Protein AF-A0A3D2Z4I8-F1 (afdb_monomer_lite)

Structure (mmCIF, N/CA/C/O backbone):
data_AF-A0A3D2Z4I8-F1
#
_entry.id   AF-A0A3D2Z4I8-F1
#
loop_
_atom_site.group_PDB
_atom_site.id
_atom_site.type_symbol
_atom_site.label_atom_id
_atom_site.label_alt_id
_atom_site.label_comp_id
_atom_site.label_asym_id
_atom_site.label_entity_id
_atom_site.label_seq_id
_atom_site.pdbx_PDB_ins_code
_atom_site.Cartn_x
_atom_site.Cartn_y
_atom_site.Cartn_z
_atom_site.occupancy
_atom_site.B_iso_or_equiv
_atom_site.auth_seq_id
_atom_site.auth_comp_id
_atom_site.auth_asym_id
_atom_site.auth_atom_id
_atom_site.pdbx_PDB_model_num
ATOM 1 N N . MET A 1 1 ? -0.537 -26.616 -6.276 1.00 24.88 1 MET A N 1
ATOM 2 C CA . MET A 1 1 ? 0.448 -25.692 -6.875 1.00 24.88 1 MET A CA 1
ATOM 3 C C . MET A 1 1 ? 0.399 -24.390 -6.084 1.00 24.88 1 MET A C 1
ATOM 5 O O . MET A 1 1 ? -0.061 -23.384 -6.592 1.00 24.88 1 MET A O 1
ATOM 9 N N . ASP A 1 2 ? 0.837 -24.427 -4.822 1.00 29.05 2 ASP A N 1
ATOM 10 C CA . ASP A 1 2 ? 0.782 -23.282 -3.904 1.00 29.05 2 ASP A CA 1
ATOM 11 C C . ASP A 1 2 ? 2.201 -22.886 -3.505 1.00 29.05 2 ASP A C 1
ATOM 13 O O . ASP A 1 2 ? 2.805 -23.464 -2.600 1.00 29.05 2 ASP A O 1
ATOM 17 N N . ARG A 1 3 ? 2.762 -21.902 -4.202 1.00 26.73 3 ARG A N 1
ATOM 18 C CA . ARG A 1 3 ? 3.913 -21.140 -3.714 1.00 26.73 3 ARG A CA 1
ATOM 19 C C . ARG A 1 3 ? 3.529 -19.669 -3.778 1.00 26.73 3 ARG A C 1
ATOM 21 O O . ARG A 1 3 ? 3.728 -19.005 -4.784 1.00 26.73 3 ARG A O 1
ATOM 28 N N . GLN A 1 4 ? 2.917 -19.193 -2.695 1.00 32.41 4 GLN A N 1
ATOM 29 C CA . GLN A 1 4 ? 2.622 -17.779 -2.483 1.00 32.41 4 GLN A CA 1
ATOM 30 C C . GLN A 1 4 ? 3.936 -16.988 -2.442 1.00 32.41 4 GLN A C 1
ATOM 32 O O . GLN A 1 4 ? 4.745 -17.145 -1.524 1.00 32.41 4 GLN A O 1
ATOM 37 N N . TYR A 1 5 ? 4.144 -16.146 -3.450 1.00 31.52 5 TYR A N 1
ATOM 38 C CA . TYR A 1 5 ? 5.245 -15.194 -3.519 1.00 31.52 5 TYR A CA 1
ATOM 39 C C . TYR A 1 5 ? 5.112 -14.158 -2.392 1.00 31.52 5 TYR A C 1
ATOM 41 O O . TYR A 1 5 ? 4.074 -13.519 -2.230 1.00 31.52 5 TYR A O 1
ATOM 49 N N . ARG A 1 6 ? 6.166 -13.978 -1.587 1.00 32.28 6 ARG A N 1
ATOM 50 C CA . ARG A 1 6 ? 6.230 -12.976 -0.506 1.00 32.28 6 ARG A CA 1
ATOM 51 C C . ARG A 1 6 ? 6.767 -11.640 -1.033 1.00 32.28 6 ARG A C 1
ATOM 53 O O . ARG A 1 6 ? 7.753 -11.098 -0.527 1.00 32.28 6 ARG A O 1
ATOM 60 N N . SER A 1 7 ? 6.085 -11.107 -2.039 1.00 30.55 7 SER A N 1
ATOM 61 C CA . SER A 1 7 ? 6.411 -9.847 -2.709 1.00 30.55 7 SER A CA 1
ATOM 62 C C . SER A 1 7 ? 5.211 -8.914 -2.551 1.00 30.55 7 SER A C 1
ATOM 64 O O . SER A 1 7 ? 4.104 -9.228 -2.963 1.00 30.55 7 SER A O 1
ATOM 66 N N . PHE A 1 8 ? 5.387 -7.821 -1.808 1.00 36.22 8 PHE A N 1
ATOM 67 C CA . PHE A 1 8 ? 4.276 -7.142 -1.132 1.00 36.22 8 PHE A CA 1
ATOM 68 C C . PHE A 1 8 ? 3.585 -6.084 -2.007 1.00 36.22 8 PHE A C 1
ATOM 70 O O . PHE A 1 8 ? 3.996 -4.927 -2.014 1.00 36.22 8 PHE A O 1
ATOM 77 N N . LEU A 1 9 ? 2.498 -6.494 -2.661 1.00 32.12 9 LEU A N 1
ATOM 78 C CA . LEU A 1 9 ? 1.265 -5.720 -2.816 1.00 32.12 9 LEU A CA 1
ATOM 79 C C . LEU A 1 9 ? 0.141 -6.655 -2.351 1.00 32.12 9 LEU A C 1
ATOM 81 O O . LEU A 1 9 ? -0.193 -7.613 -3.040 1.00 32.12 9 LEU A O 1
ATOM 85 N N . TYR A 1 10 ? -0.395 -6.441 -1.147 1.00 44.75 10 TYR A N 1
ATOM 86 C CA . TYR A 1 10 ? -1.585 -7.178 -0.720 1.00 44.75 10 TYR A CA 1
ATOM 87 C C . TYR A 1 10 ? -2.798 -6.444 -1.256 1.00 44.75 10 TYR A C 1
ATOM 89 O O . TYR A 1 10 ? -3.209 -5.448 -0.666 1.00 44.75 10 TYR A O 1
ATOM 97 N N . LEU A 1 11 ? -3.349 -6.925 -2.365 1.00 36.19 11 LEU A N 1
ATOM 98 C CA . LEU A 1 11 ? -4.734 -6.645 -2.696 1.00 36.19 11 LEU A CA 1
ATOM 99 C C . LEU A 1 11 ? -5.590 -7.627 -1.887 1.00 36.19 11 LEU A C 1
ATOM 101 O O . LEU A 1 11 ? -5.477 -8.842 -2.069 1.00 36.19 11 LEU A O 1
ATOM 105 N N . ILE A 1 12 ? -6.372 -7.105 -0.942 1.00 34.44 12 ILE A N 1
ATOM 106 C CA . ILE A 1 12 ? -7.202 -7.906 -0.034 1.00 34.44 12 ILE A CA 1
ATOM 107 C C . ILE A 1 12 ? -8.676 -7.757 -0.446 1.00 34.44 12 ILE A C 1
ATOM 109 O O . ILE A 1 12 ? -9.296 -6.770 -0.033 1.00 34.44 12 ILE A O 1
ATOM 113 N N . PRO A 1 13 ? -9.261 -8.657 -1.266 1.00 29.42 13 PRO A N 1
ATOM 114 C CA . PRO A 1 13 ? -10.709 -8.728 -1.427 1.00 29.42 13 PRO A CA 1
ATOM 115 C C . PRO A 1 13 ? -11.328 -9.679 -0.393 1.00 29.42 13 PRO A C 1
ATOM 117 O O . PRO A 1 13 ? -10.706 -10.639 0.053 1.00 29.42 13 PRO A O 1
ATOM 120 N N . GLN A 1 14 ? -12.571 -9.414 0.009 1.00 32.47 14 GLN A N 1
ATOM 121 C CA . GLN A 1 14 ? -13.285 -10.262 0.968 1.00 32.47 14 GLN A CA 1
ATOM 122 C C . GLN A 1 14 ? -13.651 -11.648 0.381 1.00 32.47 14 GLN A C 1
ATOM 124 O O . GLN A 1 14 ? -13.590 -11.806 -0.832 1.00 32.47 14 GLN A O 1
ATOM 129 N N . TRP A 1 15 ? -14.040 -12.606 1.243 1.00 31.44 15 TRP A N 1
ATOM 130 C CA . TRP A 1 15 ? -14.382 -14.047 1.058 1.00 31.44 15 TRP A CA 1
ATOM 131 C C . TRP A 1 15 ? -13.294 -15.057 1.499 1.00 31.44 15 TRP A C 1
ATOM 133 O O . TRP A 1 15 ? -12.122 -14.895 1.220 1.00 31.44 15 TRP A O 1
ATOM 143 N N . PHE A 1 16 ? -13.683 -16.130 2.195 1.00 35.75 16 PHE A N 1
ATOM 144 C CA . PHE A 1 16 ? -12.939 -17.396 2.274 1.00 35.75 16 PHE A CA 1
ATOM 145 C C . PHE A 1 16 ? -13.959 -18.526 2.378 1.00 35.75 16 PHE A C 1
ATOM 147 O O . PHE A 1 16 ? -14.935 -18.403 3.117 1.00 35.75 16 PHE A O 1
ATOM 154 N N . ALA A 1 17 ? -13.715 -19.603 1.636 1.00 29.31 17 ALA A N 1
ATOM 155 C CA . ALA A 1 17 ? -14.304 -20.904 1.906 1.00 29.31 17 ALA A CA 1
ATOM 156 C C . ALA A 1 17 ? -13.346 -21.702 2.802 1.00 29.31 17 ALA A C 1
ATOM 158 O O . ALA A 1 17 ? -12.125 -21.582 2.679 1.00 29.31 17 ALA A O 1
ATOM 159 N N . ASP A 1 18 ? -13.946 -22.464 3.708 1.00 34.72 18 ASP A N 1
ATOM 160 C CA . ASP A 1 18 ? -13.329 -23.304 4.728 1.00 34.72 18 ASP A CA 1
ATOM 161 C C . ASP A 1 18 ? -12.287 -24.281 4.158 1.00 34.72 18 ASP A C 1
ATOM 163 O O . ASP A 1 18 ? -12.544 -24.939 3.155 1.00 34.72 18 ASP A O 1
ATOM 167 N N . ASP A 1 19 ? -11.130 -24.422 4.811 1.00 31.12 19 ASP A N 1
ATOM 168 C CA . ASP A 1 19 ? -10.831 -25.593 5.650 1.00 31.12 19 ASP A CA 1
ATOM 169 C C . ASP A 1 19 ? -9.467 -25.418 6.355 1.00 31.12 19 ASP A C 1
ATOM 171 O O . ASP A 1 19 ? -8.579 -24.740 5.848 1.00 31.12 19 ASP A O 1
ATOM 175 N N . TYR A 1 20 ? -9.350 -26.028 7.538 1.00 31.66 20 TYR A N 1
ATOM 176 C CA . TYR A 1 20 ? -8.187 -26.322 8.399 1.00 31.66 20 TYR A CA 1
ATOM 177 C C . TYR A 1 20 ? -8.487 -26.023 9.878 1.00 31.66 20 TYR A C 1
ATOM 179 O O . TYR A 1 20 ? -8.044 -25.049 10.484 1.00 31.66 20 TYR A O 1
ATOM 187 N N . SER A 1 21 ? -9.276 -26.935 10.452 1.00 28.81 21 SER A N 1
ATOM 188 C CA . SER A 1 21 ? -9.209 -27.460 11.826 1.00 28.81 21 SER A CA 1
ATOM 189 C C . SER A 1 21 ? -8.372 -26.680 12.868 1.00 28.81 21 SER A C 1
ATOM 191 O O . SER A 1 21 ? -7.207 -26.983 13.116 1.00 28.81 21 SER A O 1
ATOM 193 N N . THR A 1 22 ? -9.046 -25.713 13.498 1.00 32.28 22 THR A N 1
ATOM 194 C CA . THR A 1 22 ? -9.061 -25.294 14.922 1.00 32.28 22 THR A CA 1
ATOM 195 C C . THR A 1 22 ? -7.761 -25.211 15.756 1.00 32.28 22 THR A C 1
ATOM 197 O O . THR A 1 22 ? -7.010 -26.165 15.942 1.00 32.28 22 THR A O 1
ATOM 200 N N . PRO A 1 23 ? -7.592 -24.066 16.451 1.00 29.70 23 PRO A N 1
ATOM 201 C CA . PRO A 1 23 ? -8.095 -23.959 17.823 1.00 29.70 23 PRO A CA 1
ATOM 202 C C . PRO A 1 23 ? -9.182 -22.879 17.951 1.00 29.70 23 PRO A C 1
ATOM 204 O O . PRO A 1 23 ? -8.938 -21.742 18.350 1.00 29.70 23 PRO A O 1
ATOM 207 N N . ALA A 1 24 ? -10.420 -23.282 17.664 1.00 32.59 24 ALA A N 1
ATOM 208 C CA . ALA A 1 24 ? -11.643 -22.482 17.742 1.00 32.59 24 ALA A CA 1
ATOM 209 C C . ALA A 1 24 ? -12.211 -22.312 19.167 1.00 32.59 24 ALA A C 1
ATOM 211 O O . ALA A 1 24 ? -13.339 -21.865 19.329 1.00 32.59 24 ALA A O 1
ATOM 212 N N . ALA A 1 25 ? -11.456 -22.616 20.225 1.00 32.50 25 ALA A N 1
ATOM 213 C CA . ALA A 1 25 ? -11.967 -22.505 21.598 1.00 32.50 25 ALA A CA 1
ATOM 214 C C . ALA A 1 25 ? -11.600 -21.188 22.316 1.00 32.50 25 ALA A C 1
ATOM 216 O O . ALA A 1 25 ? -12.007 -20.991 23.456 1.00 32.50 25 ALA A O 1
ATOM 217 N N . ALA A 1 26 ? -10.851 -20.276 21.679 1.00 34.09 26 ALA A N 1
ATOM 218 C CA . ALA A 1 26 ? -10.432 -19.008 22.298 1.00 34.09 26 ALA A CA 1
ATOM 219 C C . ALA A 1 26 ? -11.083 -17.744 21.697 1.00 34.09 26 ALA A C 1
ATOM 221 O O . ALA A 1 26 ? -10.803 -16.646 22.172 1.00 34.09 26 ALA A O 1
ATOM 222 N N . LEU A 1 27 ? -11.936 -17.872 20.671 1.00 36.31 27 LEU A N 1
ATOM 223 C CA . LEU A 1 27 ? -12.463 -16.730 19.902 1.00 36.31 27 LEU A CA 1
ATOM 224 C C . LEU A 1 27 ? -13.996 -16.588 19.931 1.00 36.31 27 LEU A C 1
ATOM 226 O O . LEU A 1 27 ? -14.536 -15.689 19.295 1.00 36.31 27 LEU A O 1
ATOM 230 N N . THR A 1 28 ? -14.712 -17.397 20.714 1.00 32.41 28 THR A N 1
ATOM 231 C CA . THR A 1 28 ? -16.190 -17.432 20.788 1.00 32.41 28 THR A CA 1
ATOM 232 C C . THR A 1 28 ? -16.849 -16.229 21.487 1.00 32.41 28 THR A C 1
ATOM 234 O O . THR A 1 28 ? -17.988 -16.314 21.936 1.00 32.41 28 THR A O 1
ATOM 237 N N . GLY A 1 29 ? -16.168 -15.084 21.547 1.00 35.78 29 GLY A N 1
ATOM 238 C CA . GLY A 1 29 ? -16.726 -13.811 22.016 1.00 35.78 29 GLY A CA 1
ATOM 239 C C . GLY A 1 29 ? -16.434 -12.611 21.111 1.00 35.78 29 GLY A C 1
ATOM 240 O O . GLY A 1 29 ? -16.736 -11.489 21.506 1.00 35.78 29 GLY A O 1
ATOM 241 N N . LEU A 1 30 ? -15.834 -12.811 19.933 1.00 36.81 30 LEU A N 1
ATOM 242 C CA . LEU A 1 30 ? -15.486 -11.726 19.013 1.00 36.81 30 LEU A CA 1
ATOM 243 C C . LEU A 1 30 ? -16.431 -11.732 17.811 1.00 36.81 30 LEU A C 1
ATOM 245 O O . LEU A 1 30 ? -16.698 -12.779 17.220 1.00 36.81 30 LEU A O 1
ATOM 249 N N . ARG A 1 31 ? -16.955 -10.549 17.473 1.00 45.00 31 ARG A N 1
ATOM 250 C CA . ARG A 1 31 ? -17.678 -10.310 16.219 1.00 45.00 31 ARG A CA 1
ATOM 251 C C . ARG A 1 31 ? -16.759 -10.756 15.073 1.00 45.00 31 ARG A C 1
ATOM 253 O O . ARG A 1 31 ? -15.551 -10.558 15.148 1.00 45.00 31 ARG A O 1
ATOM 260 N N . GLN A 1 32 ? -17.317 -11.484 14.108 1.00 44.66 32 GLN A N 1
ATOM 261 C CA . GLN A 1 32 ? -16.558 -12.374 13.223 1.00 44.66 32 GLN A CA 1
ATOM 262 C C . GLN A 1 32 ? -15.344 -11.696 12.552 1.00 44.66 32 GLN A C 1
ATOM 264 O O . GLN A 1 32 ? -15.465 -10.553 12.107 1.00 44.66 32 GLN A O 1
ATOM 269 N N . PRO A 1 33 ? -14.183 -12.378 12.455 1.00 46.88 33 PRO A N 1
ATOM 270 C CA . PRO A 1 33 ? -13.039 -11.852 11.718 1.00 46.88 33 PRO A CA 1
ATOM 271 C C . PRO A 1 33 ? -13.414 -11.638 10.240 1.00 46.88 33 PRO A C 1
ATOM 273 O O . PRO A 1 33 ? -14.202 -12.416 9.700 1.00 46.88 33 PRO A O 1
ATOM 276 N N . PRO A 1 34 ? -12.869 -10.609 9.566 1.00 50.88 34 PRO A N 1
ATOM 277 C CA . PRO A 1 34 ? -13.157 -10.380 8.156 1.00 50.88 34 PRO A CA 1
ATOM 278 C C . PRO A 1 34 ? -12.668 -11.566 7.310 1.00 50.88 34 PRO A C 1
ATOM 280 O O . PRO A 1 34 ? -11.494 -11.933 7.358 1.00 50.88 34 PRO A O 1
ATOM 283 N N . ASN A 1 35 ? -13.570 -12.148 6.516 1.00 57.84 35 ASN A N 1
ATOM 284 C CA . ASN A 1 35 ? -13.225 -13.104 5.462 1.00 57.84 35 ASN A CA 1
ATOM 285 C C . ASN A 1 35 ? -12.471 -12.340 4.367 1.00 57.84 35 ASN A C 1
ATOM 287 O O . ASN A 1 35 ? -13.080 -11.472 3.749 1.00 57.84 35 ASN A O 1
ATOM 291 N N . ALA A 1 36 ? -11.182 -12.609 4.150 1.00 57.72 36 ALA A N 1
ATOM 292 C CA . ALA A 1 36 ? -10.286 -11.746 3.373 1.00 57.72 36 ALA A CA 1
ATOM 293 C C . ALA A 1 36 ? -9.253 -12.535 2.548 1.00 57.72 36 ALA A C 1
ATOM 295 O O . ALA A 1 36 ? -8.182 -12.851 3.059 1.00 57.72 36 ALA A O 1
ATOM 296 N N . VAL A 1 37 ? -9.519 -12.802 1.267 1.00 59.16 37 VAL A N 1
ATOM 297 C CA . VAL A 1 37 ? -8.514 -13.338 0.334 1.00 59.16 37 VAL A CA 1
ATOM 298 C C . VAL A 1 37 ? -7.364 -12.339 0.216 1.00 59.16 37 VAL A C 1
ATOM 300 O O . VAL A 1 37 ? -7.573 -11.135 0.222 1.00 59.16 37 VAL A O 1
ATOM 303 N N . GLY A 1 38 ? -6.132 -12.819 0.098 1.00 64.50 38 GLY A N 1
ATOM 304 C CA . GLY A 1 38 ? -5.020 -12.025 -0.415 1.00 64.50 38 GLY A CA 1
ATOM 305 C C . GLY A 1 38 ? -4.566 -12.644 -1.726 1.00 64.50 38 GLY A C 1
ATOM 306 O O . GLY A 1 38 ? -4.373 -13.858 -1.777 1.00 64.50 38 GLY A O 1
ATOM 307 N N . ALA A 1 39 ? -4.400 -11.842 -2.775 1.00 66.38 39 ALA A N 1
ATOM 308 C CA . ALA A 1 39 ? -3.925 -12.342 -4.061 1.00 66.38 39 ALA A CA 1
ATOM 309 C C . ALA A 1 39 ? -2.764 -11.501 -4.592 1.00 66.38 39 ALA A C 1
ATOM 311 O O . ALA A 1 39 ? -2.770 -10.275 -4.502 1.00 66.38 39 ALA A O 1
ATOM 312 N N . HIS A 1 40 ? -1.781 -12.187 -5.171 1.00 72.38 40 HIS A N 1
ATOM 313 C CA . HIS A 1 40 ? -0.701 -11.583 -5.941 1.00 72.38 40 HIS A CA 1
ATOM 314 C C . HIS A 1 40 ? -1.057 -11.688 -7.430 1.00 72.38 40 HIS A C 1
ATOM 316 O O . HIS A 1 40 ? -0.431 -12.446 -8.164 1.00 72.38 40 HIS A O 1
ATOM 322 N N . ARG A 1 41 ? -2.114 -10.972 -7.835 1.00 77.44 41 ARG A N 1
ATOM 323 C CA . ARG A 1 41 ? -2.549 -10.838 -9.232 1.00 77.44 41 ARG A CA 1
ATOM 324 C C . ARG A 1 41 ? -3.098 -9.422 -9.507 1.00 77.44 41 ARG A C 1
ATOM 326 O O . ARG A 1 41 ? -3.548 -8.778 -8.552 1.00 77.44 41 ARG A O 1
ATOM 333 N N . PRO A 1 42 ? -3.100 -8.944 -10.761 1.00 83.62 42 PRO A N 1
ATOM 334 C CA . PRO A 1 42 ? -3.689 -7.676 -11.163 1.00 83.62 42 PRO A CA 1
ATOM 335 C C . PRO A 1 42 ? -5.184 -7.548 -10.871 1.00 83.62 42 PRO A C 1
ATOM 337 O O . PRO A 1 42 ? -5.934 -8.520 -10.763 1.00 83.62 42 PRO A O 1
ATOM 340 N N . LEU A 1 43 ? -5.608 -6.294 -10.780 1.00 85.06 43 LEU A N 1
ATOM 341 C CA . LEU A 1 43 ? -6.962 -5.830 -10.524 1.00 85.06 43 LEU A CA 1
ATOM 342 C C . LEU A 1 43 ? -7.836 -5.895 -11.797 1.00 85.06 43 LEU A C 1
ATOM 344 O O . LEU A 1 43 ? -8.439 -4.908 -12.205 1.00 85.06 43 LEU A O 1
ATOM 348 N N . ASP A 1 44 ? -7.881 -7.058 -12.439 1.00 84.00 44 ASP A N 1
ATOM 349 C CA . ASP A 1 44 ? -8.610 -7.289 -13.692 1.00 84.00 44 ASP A CA 1
ATOM 350 C C . ASP A 1 44 ? -10.146 -7.353 -13.522 1.00 84.00 44 ASP A C 1
ATOM 352 O O . ASP A 1 44 ? -10.709 -7.113 -12.444 1.00 84.00 44 ASP A O 1
ATOM 356 N N . GLU A 1 45 ? -10.847 -7.670 -14.613 1.00 82.00 45 GLU A N 1
ATOM 357 C CA . GLU A 1 45 ? -12.309 -7.797 -14.648 1.00 82.00 45 GLU A CA 1
ATOM 358 C C . GLU A 1 45 ? -12.840 -8.976 -13.825 1.00 82.00 45 GLU A C 1
ATOM 360 O O . GLU A 1 45 ? -13.971 -8.923 -13.341 1.00 82.00 45 GLU A O 1
ATOM 365 N N . SER A 1 46 ? -12.037 -10.026 -13.618 1.00 81.50 46 SER A N 1
ATOM 366 C CA . SER A 1 46 ? -12.438 -11.165 -12.787 1.00 81.50 46 SER A CA 1
ATOM 367 C C . SER A 1 46 ? -12.255 -10.889 -11.294 1.00 81.50 46 SER A C 1
ATOM 369 O O . SER A 1 46 ? -12.522 -11.760 -10.463 1.00 81.50 46 SER A O 1
ATOM 371 N N . TRP A 1 47 ? -11.754 -9.707 -10.926 1.00 79.44 47 TRP A N 1
ATOM 372 C CA . TRP A 1 47 ? -11.597 -9.319 -9.535 1.00 79.44 47 TRP A CA 1
ATOM 373 C C . TRP A 1 47 ? -12.958 -9.208 -8.835 1.00 79.44 47 TRP A C 1
ATOM 375 O O . TRP A 1 47 ? -13.874 -8.589 -9.386 1.00 79.44 47 TRP A O 1
ATOM 385 N N . PRO A 1 48 ? -13.116 -9.778 -7.623 1.00 75.00 48 PRO A N 1
ATOM 386 C CA . PRO A 1 48 ? -14.389 -9.748 -6.917 1.00 75.00 48 PRO A CA 1
ATOM 387 C C . PRO A 1 48 ? -14.937 -8.332 -6.754 1.00 75.00 48 PRO A C 1
ATOM 389 O O . PRO A 1 48 ? -14.209 -7.394 -6.422 1.00 75.00 48 PRO A O 1
ATOM 392 N N . GLN A 1 49 ? -16.248 -8.202 -6.936 1.00 70.69 49 GLN A N 1
ATOM 393 C CA . GLN A 1 49 ? -16.957 -6.963 -6.651 1.00 70.69 49 GLN A CA 1
ATOM 394 C C . GLN A 1 49 ? -17.022 -6.759 -5.135 1.00 70.69 49 GLN A C 1
ATOM 396 O O . GLN A 1 49 ? -17.477 -7.635 -4.398 1.00 70.69 49 GLN A O 1
ATOM 401 N N . GLY A 1 50 ? -16.555 -5.605 -4.668 1.00 72.12 50 GLY A N 1
ATOM 402 C CA . GLY A 1 50 ? -16.568 -5.243 -3.256 1.00 72.12 50 GLY A CA 1
ATOM 403 C C . GLY A 1 50 ? -15.393 -4.351 -2.861 1.00 72.12 50 GLY A C 1
ATOM 404 O O . GLY A 1 50 ? -14.516 -4.063 -3.684 1.00 72.12 50 GLY A O 1
ATOM 405 N N . PRO A 1 51 ? -15.360 -3.904 -1.595 1.00 76.31 51 PRO A N 1
ATOM 406 C CA . PRO A 1 51 ? -14.275 -3.075 -1.109 1.00 76.31 51 PRO A CA 1
ATOM 407 C C . PRO A 1 51 ? -12.951 -3.830 -1.190 1.00 76.31 51 PRO A C 1
ATOM 409 O O . PRO A 1 51 ? -12.809 -4.918 -0.631 1.00 76.31 51 PRO A O 1
ATOM 412 N N . SER A 1 52 ? -11.986 -3.240 -1.886 1.00 84.56 52 SER A N 1
ATOM 413 C CA . SER A 1 52 ? -10.632 -3.773 -1.993 1.00 84.56 52 SER A CA 1
ATOM 414 C C . SER A 1 52 ? -9.674 -2.886 -1.213 1.00 84.56 52 SER A C 1
ATOM 416 O O . SER A 1 52 ? -9.755 -1.658 -1.281 1.00 84.56 52 SER A O 1
ATOM 418 N N . LEU A 1 53 ? -8.755 -3.507 -0.483 1.00 89.06 53 LEU A N 1
ATOM 419 C CA . LEU A 1 53 ? -7.657 -2.812 0.185 1.00 89.06 53 LEU A CA 1
ATOM 420 C C . LEU A 1 53 ? -6.359 -3.073 -0.557 1.00 89.06 53 LEU A C 1
ATOM 422 O O . LEU A 1 53 ? -6.140 -4.194 -1.009 1.00 89.06 53 LEU A O 1
ATOM 426 N N . ALA A 1 54 ? -5.491 -2.069 -0.634 1.00 91.31 54 ALA A N 1
ATOM 427 C CA . ALA A 1 54 ? -4.146 -2.230 -1.167 1.00 91.31 54 ALA A CA 1
ATOM 428 C C . ALA A 1 54 ? -3.124 -1.456 -0.341 1.00 91.31 54 ALA A C 1
ATOM 430 O O . ALA A 1 54 ? -3.419 -0.392 0.207 1.00 91.31 54 ALA A O 1
ATOM 431 N N . MET A 1 55 ? -1.891 -1.956 -0.316 1.00 93.12 55 MET A N 1
ATOM 432 C CA . MET A 1 55 ? -0.759 -1.201 0.209 1.00 93.12 55 MET A CA 1
ATOM 433 C C . MET A 1 55 ? 0.355 -1.092 -0.807 1.00 93.12 55 MET A C 1
ATOM 435 O O . MET A 1 55 ? 0.906 -2.104 -1.231 1.00 93.12 55 MET A O 1
ATOM 439 N N . ILE A 1 56 ? 0.718 0.139 -1.127 1.00 94.75 56 ILE A N 1
ATOM 440 C CA . ILE A 1 56 ? 1.833 0.450 -2.015 1.00 94.75 56 ILE A CA 1
ATOM 441 C C . ILE A 1 56 ? 3.033 0.912 -1.196 1.00 94.75 56 ILE A C 1
ATOM 443 O O . ILE A 1 56 ? 2.887 1.389 -0.078 1.00 94.75 56 ILE A O 1
ATOM 447 N N . ARG A 1 57 ? 4.235 0.788 -1.734 1.00 93.25 57 ARG A N 1
ATOM 448 C CA . ARG A 1 57 ? 5.486 1.154 -1.076 1.00 93.25 57 ARG A CA 1
ATOM 449 C C . ARG A 1 57 ? 6.319 2.009 -2.011 1.00 93.25 57 ARG A C 1
ATOM 451 O O . ARG A 1 57 ? 6.235 1.842 -3.227 1.00 93.25 57 ARG A O 1
ATOM 458 N N . GLU A 1 58 ? 7.171 2.856 -1.435 1.00 94.38 58 GLU A N 1
ATOM 459 C CA . GLU A 1 58 ? 8.147 3.611 -2.220 1.00 94.38 58 GLU A CA 1
ATOM 460 C C . GLU A 1 58 ? 8.884 2.667 -3.200 1.00 94.38 58 GLU A C 1
ATOM 462 O O . GLU A 1 58 ? 9.390 1.616 -2.771 1.00 94.38 58 GLU A O 1
ATOM 467 N N . PRO A 1 59 ? 8.894 2.971 -4.512 1.00 92.50 59 PRO A N 1
ATOM 468 C CA . PRO A 1 59 ? 9.175 1.952 -5.522 1.00 92.50 59 PRO A CA 1
ATOM 469 C C . PRO A 1 59 ? 10.600 1.403 -5.471 1.00 92.50 59 PRO A C 1
ATOM 471 O O . PRO A 1 59 ? 10.801 0.197 -5.630 1.00 92.50 59 PRO A O 1
ATOM 474 N N . VAL A 1 60 ? 11.596 2.244 -5.185 1.00 91.38 60 VAL A N 1
ATOM 475 C CA . VAL A 1 60 ? 12.995 1.804 -5.097 1.00 91.38 60 VAL A CA 1
ATOM 476 C C . VAL A 1 60 ? 13.177 0.876 -3.895 1.00 91.38 60 VAL A C 1
ATOM 478 O O . VAL A 1 60 ? 13.706 -0.232 -4.022 1.00 91.38 60 VAL A O 1
ATOM 481 N N . ARG A 1 61 ? 12.656 1.257 -2.725 1.00 89.25 61 ARG A N 1
ATOM 482 C CA . ARG A 1 61 ? 12.639 0.429 -1.510 1.00 89.25 61 ARG A CA 1
ATOM 483 C C . ARG A 1 61 ? 11.882 -0.875 -1.718 1.00 89.25 61 ARG A C 1
ATOM 485 O O . ARG A 1 61 ? 12.306 -1.898 -1.176 1.00 89.25 61 ARG A O 1
ATOM 492 N N . ARG A 1 62 ? 10.779 -0.864 -2.473 1.00 90.25 62 ARG A N 1
ATOM 493 C CA . ARG A 1 62 ? 10.025 -2.071 -2.847 1.00 90.25 62 ARG A CA 1
ATOM 494 C C . ARG A 1 62 ? 10.914 -3.029 -3.633 1.00 90.25 62 ARG A C 1
ATOM 496 O O . ARG A 1 62 ? 11.044 -4.184 -3.223 1.00 90.25 62 ARG A O 1
ATOM 503 N N . VAL A 1 63 ? 11.558 -2.557 -4.701 1.00 86.50 63 VAL A N 1
ATOM 504 C CA . VAL A 1 63 ? 12.427 -3.390 -5.548 1.00 86.50 63 VAL A CA 1
ATOM 505 C C . VAL A 1 63 ? 13.602 -3.949 -4.748 1.00 86.50 63 VAL A C 1
ATOM 507 O O . VAL A 1 63 ? 13.799 -5.163 -4.727 1.00 86.50 63 VAL A O 1
ATOM 510 N N . LEU A 1 64 ? 14.325 -3.113 -3.999 1.00 85.12 64 LEU A N 1
ATOM 511 C CA . LEU A 1 64 ? 15.453 -3.565 -3.174 1.00 85.12 64 LEU A CA 1
ATOM 512 C C . LEU A 1 64 ? 15.030 -4.601 -2.124 1.00 85.12 64 LEU A C 1
ATOM 514 O O . LEU A 1 64 ? 15.730 -5.589 -1.894 1.00 85.12 64 LEU A O 1
ATOM 518 N N . SER A 1 65 ? 13.863 -4.407 -1.504 1.00 82.69 65 SER A N 1
ATOM 519 C CA . SER A 1 65 ? 13.297 -5.364 -0.552 1.00 82.69 65 SER A CA 1
ATOM 520 C C . SER A 1 65 ? 12.965 -6.703 -1.211 1.00 82.69 65 SER A C 1
ATOM 522 O O . SER A 1 65 ? 13.193 -7.745 -0.600 1.00 82.69 65 SER A O 1
ATOM 524 N N . HIS A 1 66 ? 12.435 -6.685 -2.436 1.00 80.50 66 HIS A N 1
ATOM 525 C CA . HIS A 1 66 ? 12.110 -7.891 -3.196 1.00 80.50 66 HIS A CA 1
ATOM 526 C C . HIS A 1 66 ? 13.386 -8.644 -3.600 1.00 80.50 66 HIS A C 1
ATOM 528 O O . HIS A 1 66 ? 13.491 -9.848 -3.389 1.00 80.50 66 HIS A O 1
ATOM 534 N N . ILE A 1 67 ? 14.414 -7.936 -4.063 1.00 79.25 67 ILE A N 1
ATOM 535 C CA . ILE A 1 67 ? 15.707 -8.537 -4.418 1.00 79.25 67 ILE A CA 1
ATOM 536 C C . ILE A 1 67 ? 16.384 -9.154 -3.193 1.00 79.25 67 ILE A C 1
ATOM 538 O O . ILE A 1 67 ? 16.873 -10.281 -3.250 1.00 79.25 67 ILE A O 1
ATOM 542 N N . ALA A 1 68 ? 16.374 -8.457 -2.055 1.00 78.44 68 ALA A N 1
ATOM 543 C CA . ALA A 1 68 ? 16.898 -8.998 -0.804 1.00 78.44 68 ALA A CA 1
ATOM 544 C C . ALA A 1 68 ? 16.123 -10.239 -0.330 1.00 78.44 68 ALA A C 1
ATOM 546 O O . ALA A 1 68 ? 16.697 -11.111 0.327 1.00 78.44 68 ALA A O 1
ATOM 547 N N . HIS A 1 69 ? 14.825 -10.314 -0.626 1.00 77.94 69 HIS A N 1
ATOM 548 C CA . HIS A 1 69 ? 14.009 -11.490 -0.356 1.00 77.94 69 HIS A CA 1
ATOM 549 C C . HIS A 1 69 ? 14.409 -12.664 -1.262 1.00 77.94 69 HIS A C 1
ATOM 551 O O . HIS A 1 69 ? 14.793 -13.699 -0.726 1.00 77.94 69 HIS A O 1
ATOM 557 N N . ILE A 1 70 ? 14.453 -12.467 -2.587 1.00 75.12 70 ILE A N 1
ATOM 558 C CA . ILE A 1 70 ? 14.871 -13.487 -3.571 1.00 75.12 70 ILE A CA 1
ATOM 559 C C . ILE A 1 70 ? 16.259 -14.043 -3.229 1.00 75.12 70 ILE A C 1
ATOM 561 O O . ILE A 1 70 ? 16.445 -15.252 -3.151 1.00 75.12 70 ILE A O 1
ATOM 565 N N . ARG A 1 71 ? 17.234 -13.171 -2.940 1.00 74.31 71 ARG A N 1
ATOM 566 C CA . ARG A 1 71 ? 18.608 -13.579 -2.586 1.00 74.31 71 ARG A CA 1
ATOM 567 C C . ARG A 1 71 ? 18.699 -14.399 -1.299 1.00 74.31 71 ARG A C 1
ATOM 569 O O . ARG A 1 71 ? 19.667 -15.126 -1.111 1.00 74.31 71 ARG A O 1
ATOM 576 N N . ALA A 1 72 ? 17.738 -14.246 -0.396 1.00 73.19 72 ALA A N 1
ATOM 577 C CA . ALA A 1 72 ? 17.720 -14.965 0.870 1.00 73.19 72 ALA A CA 1
ATOM 578 C C . ALA A 1 72 ? 16.987 -16.311 0.796 1.00 73.19 72 ALA A C 1
ATOM 580 O O . ALA A 1 72 ? 16.997 -17.037 1.788 1.00 73.19 72 ALA A O 1
ATOM 581 N N . GLU A 1 73 ? 16.351 -16.632 -0.334 1.00 70.62 73 GLU A N 1
ATOM 582 C CA . GLU A 1 73 ? 15.630 -17.884 -0.562 1.00 70.62 73 GLU A CA 1
ATOM 583 C C . GLU A 1 73 ? 16.322 -18.682 -1.689 1.00 70.62 73 GLU A C 1
ATOM 585 O O . GLU A 1 73 ? 15.999 -18.504 -2.869 1.00 70.62 73 GLU A O 1
ATOM 590 N N . PRO A 1 74 ? 17.285 -19.568 -1.344 1.00 57.75 74 PRO A N 1
ATOM 591 C CA . PRO A 1 74 ? 18.139 -20.265 -2.315 1.00 57.75 74 PRO A CA 1
ATOM 592 C C . PRO A 1 74 ? 17.385 -21.182 -3.287 1.00 57.75 74 PRO A C 1
ATOM 594 O O . PRO A 1 74 ? 17.916 -21.517 -4.339 1.00 57.75 74 PRO A O 1
ATOM 597 N N . GLU A 1 75 ? 16.162 -21.592 -2.939 1.00 59.72 75 GLU A N 1
ATOM 598 C CA . GLU A 1 75 ? 15.329 -22.518 -3.722 1.00 59.72 75 GLU A CA 1
ATOM 599 C C . GLU A 1 75 ? 14.314 -21.818 -4.644 1.00 59.72 75 GLU A C 1
ATOM 601 O O . GLU A 1 75 ? 13.421 -22.460 -5.206 1.00 59.72 75 GLU A O 1
ATOM 606 N N . THR A 1 76 ? 14.403 -20.494 -4.799 1.00 58.12 76 THR A N 1
ATOM 607 C CA . THR A 1 76 ? 13.589 -19.794 -5.798 1.00 58.12 76 THR A CA 1
ATOM 608 C C . THR A 1 76 ? 14.063 -20.164 -7.207 1.00 58.12 76 THR A C 1
ATOM 610 O O . THR A 1 76 ? 15.257 -20.276 -7.466 1.00 58.12 76 THR A O 1
ATOM 613 N N . TRP A 1 77 ? 13.128 -20.339 -8.146 1.00 53.16 77 TRP A N 1
ATOM 614 C CA . TRP A 1 77 ? 13.409 -20.689 -9.552 1.00 53.16 77 TRP A CA 1
ATOM 615 C C . TRP A 1 77 ? 14.347 -19.688 -10.261 1.00 53.16 77 TRP A C 1
ATOM 617 O O . TRP A 1 77 ? 15.005 -20.021 -11.241 1.00 53.16 77 TRP A O 1
ATOM 627 N N . ILE A 1 78 ? 14.451 -18.467 -9.728 1.00 55.34 78 ILE A N 1
ATOM 628 C CA . ILE A 1 78 ? 15.364 -17.416 -10.197 1.00 55.34 78 ILE A CA 1
ATOM 629 C C . ILE A 1 78 ? 16.818 -17.703 -9.772 1.00 55.34 78 ILE A C 1
ATOM 631 O O . ILE A 1 78 ? 17.761 -17.329 -10.467 1.00 55.34 78 ILE A O 1
ATOM 635 N N . ALA A 1 79 ? 17.021 -18.387 -8.642 1.00 50.69 79 ALA A N 1
ATOM 636 C CA . ALA A 1 79 ? 18.340 -18.742 -8.121 1.00 50.69 79 ALA A CA 1
ATOM 637 C C . ALA A 1 79 ? 18.946 -19.991 -8.793 1.00 50.69 79 ALA A C 1
ATOM 639 O O . ALA A 1 79 ? 20.164 -20.172 -8.739 1.00 50.69 79 ALA A O 1
ATOM 640 N N . SER A 1 80 ? 18.133 -20.833 -9.450 1.00 49.16 80 SER A N 1
ATOM 641 C CA . SER A 1 80 ? 18.581 -22.107 -10.039 1.00 49.16 80 SER A CA 1
ATOM 642 C C . SER A 1 80 ? 19.367 -21.985 -11.349 1.00 49.16 80 SER A C 1
ATOM 644 O O . SER A 1 80 ? 20.054 -22.934 -11.723 1.00 49.16 80 SER A O 1
ATOM 646 N N . GLU A 1 81 ? 19.368 -20.831 -12.024 1.00 50.56 81 GLU A N 1
ATOM 647 C CA . GLU A 1 81 ? 20.280 -20.592 -13.152 1.00 50.56 81 GLU A CA 1
AT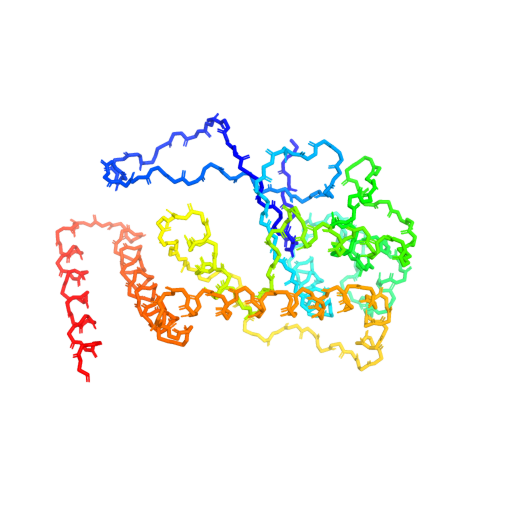OM 648 C C . GLU A 1 81 ? 21.661 -20.131 -12.660 1.00 50.56 81 GLU A C 1
ATOM 650 O O . GLU A 1 81 ? 22.021 -18.961 -12.774 1.00 50.56 81 GLU A O 1
ATOM 655 N N . GLY A 1 82 ? 22.420 -21.067 -12.082 1.00 44.09 82 GLY A N 1
ATOM 656 C CA . GLY A 1 82 ? 23.882 -21.033 -11.954 1.00 44.09 82 GLY A CA 1
ATOM 657 C C . GLY A 1 82 ? 24.507 -19.715 -11.477 1.00 44.09 82 GLY A C 1
ATOM 658 O O . GLY A 1 82 ? 24.998 -18.925 -12.276 1.00 44.09 82 GLY A O 1
ATOM 659 N N . GLY A 1 83 ? 24.581 -19.498 -10.160 1.00 46.38 83 GLY A N 1
ATOM 660 C CA . GLY A 1 83 ? 25.552 -18.556 -9.576 1.00 46.38 83 GLY A CA 1
ATOM 661 C C . GLY A 1 83 ? 25.264 -17.054 -9.744 1.00 46.38 83 GLY A C 1
ATOM 662 O O . GLY A 1 83 ? 26.124 -16.233 -9.433 1.00 46.38 83 GLY A O 1
ATOM 663 N N . LYS A 1 84 ? 24.055 -16.657 -10.164 1.00 51.53 84 LYS A N 1
ATOM 664 C CA . LYS A 1 84 ? 23.659 -15.246 -10.389 1.00 51.53 84 LYS A CA 1
ATOM 665 C C . LYS A 1 84 ? 23.540 -14.372 -9.128 1.00 51.53 84 LYS A C 1
ATOM 667 O O . LYS A 1 84 ? 23.295 -13.174 -9.245 1.00 51.53 84 LYS A O 1
ATOM 672 N N . ALA A 1 85 ? 23.752 -14.922 -7.930 1.00 51.00 85 ALA A N 1
ATOM 673 C CA . ALA A 1 85 ? 23.742 -14.157 -6.677 1.00 51.00 85 ALA A CA 1
ATOM 674 C C . ALA A 1 85 ? 24.847 -13.078 -6.600 1.00 51.00 85 ALA A C 1
ATOM 676 O O . ALA A 1 85 ? 24.743 -12.168 -5.778 1.00 51.00 85 ALA A O 1
ATOM 677 N N . ALA A 1 86 ? 25.866 -13.157 -7.466 1.00 55.16 86 ALA A N 1
ATOM 678 C CA . ALA A 1 86 ? 26.988 -12.220 -7.529 1.00 55.16 86 ALA A CA 1
ATOM 679 C C . ALA A 1 86 ? 26.893 -11.167 -8.653 1.00 55.16 86 ALA A C 1
ATOM 681 O O . ALA A 1 86 ? 27.810 -10.358 -8.783 1.00 55.16 86 ALA A O 1
ATOM 682 N N . LEU A 1 87 ? 25.831 -11.158 -9.472 1.00 60.69 87 LEU A N 1
ATOM 683 C CA . LEU A 1 87 ? 25.707 -10.145 -10.524 1.00 60.69 87 LEU A CA 1
ATOM 684 C C . LEU A 1 87 ? 25.457 -8.748 -9.921 1.00 60.69 87 LEU A C 1
ATOM 686 O O . LEU A 1 87 ? 24.671 -8.628 -8.966 1.00 60.69 87 LEU A O 1
ATOM 690 N N . PRO A 1 88 ? 26.078 -7.694 -10.489 1.00 68.19 88 PRO A N 1
ATOM 691 C CA . PRO A 1 88 ? 25.665 -6.316 -10.260 1.00 68.19 88 PRO A CA 1
ATOM 692 C C . PRO A 1 88 ? 24.160 -6.149 -10.491 1.00 68.19 88 PRO A C 1
ATOM 694 O O . PRO A 1 88 ? 23.546 -6.866 -11.283 1.00 68.19 88 PRO A O 1
ATOM 697 N N . LEU A 1 89 ? 23.549 -5.223 -9.756 1.00 70.75 89 LEU A N 1
ATOM 698 C CA . LEU A 1 89 ? 22.101 -5.034 -9.755 1.00 70.75 89 LEU A CA 1
ATOM 699 C C . LEU A 1 89 ? 21.573 -4.629 -11.141 1.00 70.75 89 LEU A C 1
ATOM 701 O O . LEU A 1 89 ? 20.571 -5.186 -11.584 1.00 70.75 89 LEU A O 1
ATOM 705 N N . THR A 1 90 ? 22.278 -3.742 -11.842 1.00 68.62 90 THR A N 1
ATOM 706 C CA . THR A 1 90 ? 22.022 -3.391 -13.249 1.00 68.62 90 THR A CA 1
ATOM 707 C C . THR A 1 90 ? 21.990 -4.612 -14.160 1.00 68.62 90 THR A C 1
ATOM 709 O O . THR A 1 90 ? 20.976 -4.857 -14.806 1.00 68.62 90 THR A O 1
ATOM 712 N N . ASP A 1 91 ? 23.039 -5.435 -14.143 1.00 69.88 91 ASP A N 1
ATOM 713 C CA . ASP A 1 91 ? 23.149 -6.621 -14.999 1.00 69.88 91 ASP A CA 1
ATOM 714 C C . ASP A 1 91 ? 22.038 -7.629 -14.703 1.00 69.88 91 ASP A C 1
ATOM 716 O O . ASP A 1 91 ? 21.560 -8.340 -15.587 1.00 69.88 91 ASP A O 1
ATOM 720 N N . TRP A 1 92 ? 21.631 -7.721 -13.438 1.00 69.06 92 TRP A N 1
ATOM 721 C CA . TRP A 1 92 ? 20.542 -8.591 -13.026 1.00 69.06 92 TRP A CA 1
ATOM 722 C C . TRP A 1 92 ? 19.191 -8.099 -13.555 1.00 69.06 92 TRP A C 1
ATOM 724 O O . TRP A 1 92 ? 18.390 -8.907 -14.022 1.00 69.06 92 TRP A O 1
ATOM 734 N N . LEU A 1 93 ? 18.956 -6.786 -13.528 1.00 68.38 93 LEU A N 1
ATOM 735 C CA . LEU A 1 93 ? 17.718 -6.166 -13.999 1.00 68.38 93 LEU A CA 1
ATOM 736 C C . LEU A 1 93 ? 17.613 -6.147 -15.528 1.00 68.38 93 LEU A C 1
ATOM 738 O O . LEU A 1 93 ? 16.523 -6.338 -16.053 1.00 68.38 93 LEU A O 1
ATOM 742 N N . GLU A 1 94 ? 18.729 -6.021 -16.246 1.00 67.81 94 GLU A N 1
ATOM 743 C CA . GLU A 1 94 ? 18.763 -6.124 -17.712 1.00 67.81 94 GLU A CA 1
ATOM 744 C C . GLU A 1 94 ? 18.511 -7.554 -18.225 1.00 67.81 94 GLU A C 1
ATOM 746 O O . GLU A 1 94 ? 18.013 -7.741 -19.333 1.00 67.81 94 GLU A O 1
ATOM 751 N N . ARG A 1 95 ? 18.855 -8.581 -17.433 1.00 64.69 95 ARG A N 1
ATOM 752 C CA . ARG A 1 95 ? 18.798 -10.003 -17.836 1.00 64.69 95 ARG A CA 1
ATOM 753 C C . ARG A 1 95 ? 17.550 -10.754 -17.376 1.00 64.69 95 ARG A C 1
ATOM 755 O O . ARG A 1 95 ? 17.413 -11.936 -17.696 1.00 64.69 95 ARG A O 1
ATOM 762 N N . GLN A 1 96 ? 16.703 -10.159 -16.548 1.00 64.06 96 GLN A N 1
ATOM 763 C CA . GLN A 1 96 ? 15.507 -10.804 -15.999 1.00 64.06 96 GLN A CA 1
ATOM 764 C C . GLN A 1 96 ? 14.248 -10.120 -16.531 1.00 64.06 96 GLN A C 1
ATOM 766 O O . GLN A 1 96 ? 14.315 -8.949 -16.901 1.00 64.06 96 GLN A O 1
ATOM 771 N N . PRO A 1 97 ? 13.103 -10.827 -16.606 1.00 58.62 97 PRO A N 1
ATOM 772 C CA . PRO A 1 97 ? 11.872 -10.232 -17.106 1.00 58.62 97 PRO A CA 1
ATOM 773 C C . PRO A 1 97 ? 11.527 -8.989 -16.281 1.00 58.62 97 PRO A C 1
ATOM 775 O O . PRO A 1 97 ? 11.159 -9.075 -15.106 1.00 58.62 97 PRO A O 1
ATOM 778 N N . LEU A 1 98 ? 11.662 -7.832 -16.937 1.00 59.59 98 LEU A N 1
ATOM 779 C CA . LEU A 1 98 ? 11.459 -6.496 -16.375 1.00 59.59 98 LEU A CA 1
ATOM 780 C C . LEU A 1 98 ? 10.098 -6.367 -15.677 1.00 59.59 98 LEU A C 1
ATOM 782 O O . LEU A 1 98 ? 10.012 -5.660 -14.680 1.00 59.59 98 LEU A O 1
ATOM 786 N N . ALA A 1 99 ? 9.104 -7.153 -16.112 1.00 60.53 99 ALA A N 1
ATOM 787 C CA . ALA A 1 99 ? 7.720 -7.173 -15.637 1.00 60.53 99 ALA A CA 1
ATOM 788 C C . ALA A 1 99 ? 7.534 -7.215 -14.106 1.00 60.53 99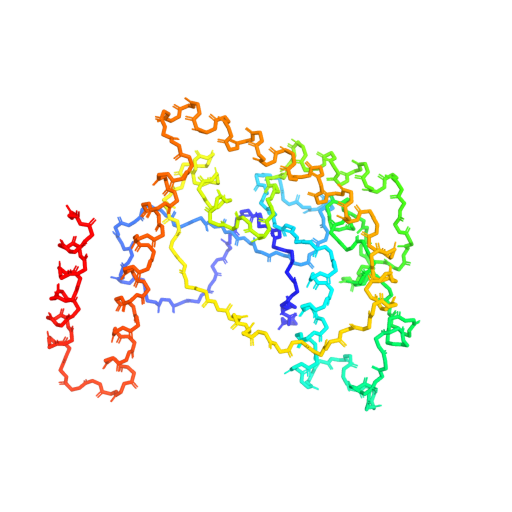 ALA A C 1
ATOM 790 O O . ALA A 1 99 ? 6.562 -6.670 -13.581 1.00 60.53 99 ALA A O 1
ATOM 791 N N . LEU A 1 100 ? 8.435 -7.877 -13.361 1.00 65.38 100 LEU A N 1
ATOM 792 C CA . LEU A 1 100 ? 8.342 -7.959 -11.893 1.00 65.38 100 LEU A CA 1
ATOM 793 C C . LEU A 1 100 ? 8.910 -6.720 -11.182 1.00 65.38 100 LEU A C 1
ATOM 795 O O . LEU A 1 100 ? 8.563 -6.450 -10.022 1.00 65.38 100 LEU A O 1
ATOM 799 N N . PHE A 1 101 ? 9.781 -5.968 -11.851 1.00 76.38 101 PHE A N 1
ATOM 800 C CA . PHE A 1 101 ? 10.550 -4.868 -11.270 1.00 76.38 101 PHE A CA 1
ATOM 801 C C . PHE A 1 101 ? 10.204 -3.504 -11.862 1.00 76.38 101 PHE A C 1
ATOM 803 O O . PHE A 1 101 ? 10.517 -2.509 -11.211 1.00 76.38 101 PHE A O 1
ATOM 810 N N . ASP A 1 102 ? 9.529 -3.446 -13.009 1.00 84.81 102 ASP A N 1
ATOM 811 C CA . ASP A 1 102 ? 9.110 -2.224 -13.686 1.00 84.81 102 ASP A CA 1
ATOM 812 C C . ASP A 1 102 ? 7.653 -1.868 -13.365 1.00 84.81 102 ASP A C 1
ATOM 814 O O . ASP A 1 102 ? 6.734 -2.631 -13.633 1.00 84.81 102 ASP A O 1
ATOM 818 N N . ASN A 1 103 ? 7.431 -0.704 -12.748 1.00 90.69 103 ASN A N 1
ATOM 819 C CA . ASN A 1 103 ? 6.095 -0.133 -12.501 1.00 90.69 103 ASN A CA 1
ATOM 820 C C . ASN A 1 103 ? 5.045 -1.160 -12.026 1.00 90.69 103 ASN A C 1
ATOM 822 O O . ASN A 1 103 ? 3.900 -1.181 -12.480 1.00 90.69 103 ASN A O 1
ATOM 826 N N . ASN A 1 104 ? 5.473 -2.072 -11.151 1.00 88.25 104 ASN A N 1
ATOM 827 C CA . ASN A 1 104 ? 4.693 -3.248 -10.793 1.00 88.25 104 ASN A CA 1
ATOM 828 C C . ASN A 1 104 ? 3.407 -2.828 -10.058 1.00 88.25 104 ASN A C 1
ATOM 830 O O . ASN A 1 104 ? 2.344 -3.390 -10.284 1.00 88.25 104 ASN A O 1
ATOM 834 N N . GLN A 1 105 ? 3.450 -1.774 -9.246 1.00 92.50 105 GLN A N 1
ATOM 835 C CA . GLN A 1 105 ? 2.266 -1.326 -8.512 1.00 92.50 105 GLN A CA 1
ATOM 836 C C . GLN A 1 105 ? 1.212 -0.738 -9.456 1.00 92.50 105 GLN A C 1
ATOM 838 O O . GLN A 1 105 ? 0.027 -1.035 -9.299 1.00 92.50 105 GLN A O 1
ATOM 843 N N . VAL A 1 106 ? 1.638 0.011 -10.479 1.00 93.75 106 VAL A N 1
ATOM 844 C CA . VAL A 1 106 ? 0.761 0.448 -11.577 1.00 93.75 106 VAL A CA 1
ATOM 845 C C . VAL A 1 106 ? 0.215 -0.755 -12.336 1.00 93.75 106 VAL A C 1
ATOM 847 O O . VAL A 1 106 ? -0.985 -0.819 -12.585 1.00 93.75 106 VAL A O 1
ATOM 850 N N . ARG A 1 107 ? 1.053 -1.746 -12.654 1.00 90.31 107 ARG A N 1
ATOM 851 C CA . ARG A 1 107 ? 0.635 -2.964 -13.369 1.00 90.31 107 ARG A CA 1
ATOM 852 C C . ARG A 1 107 ? -0.488 -3.695 -12.642 1.00 90.31 107 ARG A C 1
ATOM 854 O O . ARG A 1 107 ? -1.472 -4.090 -13.256 1.00 90.31 107 ARG A O 1
ATOM 861 N N . TYR A 1 108 ? -0.375 -3.821 -11.326 1.00 88.69 108 TYR A N 1
ATOM 862 C CA . TYR A 1 108 ? -1.396 -4.492 -10.533 1.00 88.69 108 TYR A CA 1
ATOM 863 C C . TYR A 1 108 ? -2.673 -3.669 -10.424 1.00 88.69 108 TYR A C 1
ATOM 865 O O . TYR A 1 108 ? -3.749 -4.218 -10.622 1.00 88.69 108 TYR A O 1
ATOM 873 N N . LEU A 1 109 ? -2.585 -2.371 -10.129 1.00 91.50 109 LEU A N 1
ATOM 874 C CA . LEU A 1 109 ? -3.781 -1.539 -9.962 1.00 91.50 109 LEU A CA 1
ATOM 875 C C . LEU A 1 109 ? -4.505 -1.238 -11.276 1.00 91.50 109 LEU A C 1
ATOM 877 O O . LEU A 1 109 ? -5.715 -1.045 -11.256 1.00 91.50 109 LEU A O 1
ATOM 881 N N . SER A 1 110 ? -3.796 -1.224 -12.403 1.00 91.94 110 SER A N 1
ATOM 882 C CA . SER A 1 110 ? -4.403 -1.058 -13.730 1.00 91.94 110 SER A CA 1
ATOM 883 C C . SER A 1 110 ? -5.127 -2.310 -14.226 1.00 91.94 110 SER A C 1
ATOM 885 O O . SER A 1 110 ? -5.871 -2.236 -15.198 1.00 91.94 110 SER A O 1
ATOM 887 N N . GLY A 1 111 ? -4.912 -3.464 -13.585 1.00 88.19 111 GLY A N 1
ATOM 888 C CA . GLY A 1 111 ? -5.457 -4.730 -14.071 1.00 88.19 111 GLY A CA 1
ATOM 889 C C . GLY A 1 111 ? -4.793 -5.219 -15.359 1.00 88.19 111 GLY A C 1
ATOM 890 O O . GLY A 1 111 ? -5.390 -6.031 -16.063 1.00 88.19 111 GLY A O 1
ATOM 891 N N . ALA A 1 112 ? -3.585 -4.734 -15.681 1.00 83.44 112 ALA A N 1
ATOM 892 C CA . ALA A 1 112 ? -2.850 -5.155 -16.869 1.00 83.44 112 ALA A CA 1
ATOM 893 C C . ALA A 1 112 ? -2.730 -6.687 -16.901 1.00 83.44 112 ALA A C 1
ATOM 895 O O . ALA A 1 112 ? -2.284 -7.303 -15.932 1.00 83.44 112 ALA A O 1
ATOM 896 N N . THR A 1 113 ? -3.157 -7.291 -18.011 1.00 67.19 113 THR A N 1
ATOM 897 C CA . THR A 1 113 ? -3.349 -8.740 -18.137 1.00 67.19 113 THR A CA 1
ATOM 898 C C . THR A 1 113 ? -2.078 -9.534 -17.841 1.00 67.19 113 THR A C 1
ATOM 900 O O . THR A 1 113 ? -0.973 -9.156 -18.237 1.00 67.19 113 THR A O 1
ATOM 903 N N . GLU A 1 114 ? -2.247 -10.672 -17.170 1.00 64.50 114 GLU A N 1
ATOM 904 C CA . GLU A 1 114 ? -1.216 -11.700 -17.025 1.00 64.50 114 GLU A CA 1
ATOM 905 C C . GLU A 1 114 ? -1.266 -12.665 -18.216 1.00 64.50 114 GLU A C 1
ATOM 907 O O . GLU A 1 114 ? -2.332 -12.939 -18.768 1.00 64.50 114 GLU A O 1
ATOM 912 N N . PHE A 1 115 ? -0.118 -13.225 -18.590 1.00 52.44 115 PHE A N 1
ATOM 913 C CA . PHE A 1 115 ? -0.050 -14.414 -19.435 1.00 52.44 115 PHE A CA 1
ATOM 914 C C . PHE A 1 115 ? 0.443 -15.573 -18.568 1.00 52.44 115 PHE A C 1
ATOM 916 O O . PHE A 1 115 ? 1.542 -15.500 -18.025 1.00 52.44 115 PHE A O 1
ATOM 923 N N . ASP A 1 116 ? -0.377 -16.617 -18.411 1.00 53.44 116 ASP A N 1
ATOM 924 C CA . ASP A 1 116 ? -0.059 -17.805 -17.595 1.00 53.44 116 ASP A CA 1
ATOM 925 C C . ASP A 1 116 ? 0.318 -17.478 -16.129 1.00 53.44 116 ASP A C 1
ATOM 927 O O . ASP A 1 116 ? 1.278 -18.001 -15.568 1.00 53.44 116 ASP A O 1
ATOM 931 N N . GLY A 1 117 ? -0.401 -16.530 -15.512 1.00 52.28 117 GLY A N 1
ATOM 932 C CA . GLY A 1 117 ? -0.140 -16.082 -14.134 1.00 52.28 117 GLY A CA 1
ATOM 933 C C . GLY A 1 117 ? 1.144 -15.260 -13.958 1.00 52.28 117 GLY A C 1
ATOM 934 O O . GLY A 1 117 ? 1.528 -14.947 -12.831 1.00 52.28 117 GLY A O 1
ATOM 935 N N . MET A 1 118 ? 1.826 -14.913 -15.055 1.00 54.09 118 MET A N 1
ATOM 936 C CA . MET A 1 118 ? 2.980 -14.021 -15.054 1.00 54.09 118 MET A CA 1
ATOM 937 C C . MET A 1 118 ? 2.578 -12.651 -15.611 1.00 54.09 118 MET A C 1
ATOM 939 O O . MET A 1 118 ? 1.925 -12.581 -16.659 1.00 54.09 118 MET A O 1
ATOM 943 N N . PRO A 1 119 ? 2.985 -11.542 -14.966 1.00 57.19 119 PRO A N 1
ATOM 944 C CA . PRO A 1 119 ? 2.722 -10.220 -15.508 1.00 57.19 119 PRO A CA 1
ATOM 945 C C . PRO A 1 119 ? 3.367 -10.102 -16.892 1.00 57.19 119 PRO A C 1
ATOM 947 O O . PRO A 1 119 ? 4.550 -10.416 -17.058 1.00 57.19 119 PRO A O 1
ATOM 950 N N . MET A 1 120 ? 2.588 -9.685 -17.894 1.00 62.44 120 MET A N 1
ATOM 951 C CA . MET A 1 120 ? 3.096 -9.548 -19.259 1.00 62.44 120 MET A CA 1
ATOM 952 C C . MET A 1 120 ? 4.261 -8.552 -19.298 1.00 62.44 120 MET A C 1
ATOM 954 O O . MET A 1 120 ? 4.265 -7.546 -18.597 1.00 62.44 120 MET A O 1
ATOM 958 N N . THR A 1 121 ? 5.256 -8.808 -20.145 1.00 63.38 121 THR A N 1
ATOM 959 C CA . THR A 1 121 ? 6.451 -7.958 -20.296 1.00 63.38 121 THR A CA 1
ATOM 960 C C . THR A 1 121 ? 6.198 -6.690 -21.114 1.00 63.38 121 THR A C 1
ATOM 962 O O . THR A 1 121 ? 7.150 -6.074 -21.593 1.00 63.38 121 THR A O 1
ATOM 965 N N . SER A 1 122 ? 4.938 -6.304 -21.332 1.00 74.56 122 SER A N 1
ATOM 966 C CA . SER A 1 122 ? 4.619 -5.040 -21.987 1.00 74.56 122 SER A CA 1
ATOM 967 C C . SER A 1 122 ? 5.092 -3.880 -21.116 1.00 74.56 122 SER A C 1
ATOM 969 O O . SER A 1 122 ? 4.897 -3.873 -19.894 1.00 74.56 122 SER A O 1
ATOM 971 N N . ALA A 1 123 ? 5.742 -2.909 -21.757 1.00 81.50 123 ALA A N 1
ATOM 972 C CA . ALA A 1 123 ? 6.148 -1.681 -21.099 1.00 81.50 123 ALA A CA 1
ATOM 973 C C . ALA A 1 123 ? 4.902 -0.906 -20.652 1.00 81.50 123 ALA A C 1
ATOM 975 O O . ALA A 1 123 ? 3.986 -0.705 -21.448 1.00 81.50 123 ALA A O 1
ATOM 976 N N . MET A 1 124 ? 4.896 -0.467 -19.394 1.00 87.94 124 MET A N 1
ATOM 977 C CA . MET A 1 124 ? 3.809 0.335 -18.831 1.00 87.94 124 MET A CA 1
ATOM 978 C C . MET A 1 124 ? 3.861 1.773 -19.366 1.00 87.94 124 MET A C 1
ATOM 980 O O . MET A 1 124 ? 4.934 2.392 -19.412 1.00 87.94 124 MET A O 1
ATOM 984 N N . GLY A 1 125 ? 2.702 2.302 -19.747 1.00 92.38 125 GLY A N 1
ATOM 985 C CA . GLY A 1 125 ? 2.507 3.652 -20.269 1.00 92.38 125 GLY A CA 1
ATOM 986 C C . GLY A 1 125 ? 1.666 4.547 -19.356 1.00 92.38 125 GLY A C 1
ATOM 987 O O . GLY A 1 125 ? 1.209 4.148 -18.287 1.00 92.38 125 GLY A O 1
ATOM 988 N N . GLU A 1 126 ? 1.458 5.788 -19.795 1.00 96.44 126 GLU A N 1
ATOM 989 C CA . GLU A 1 126 ? 0.645 6.777 -19.070 1.00 96.44 126 GLU A CA 1
ATOM 990 C 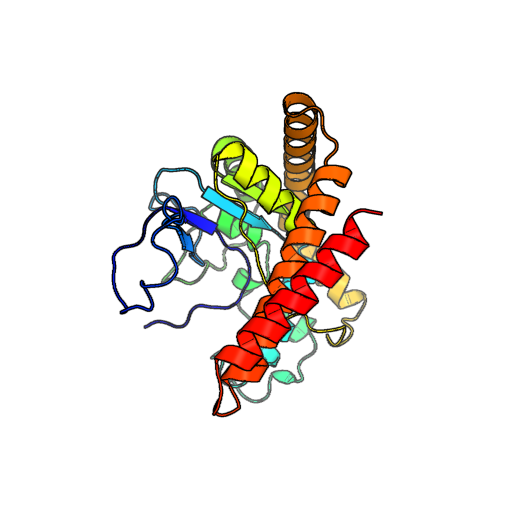C . GLU A 1 126 ? -0.822 6.347 -18.952 1.00 96.44 126 GLU A C 1
ATOM 992 O O . GLU A 1 126 ? -1.414 6.514 -17.890 1.00 96.44 126 GLU A O 1
ATOM 997 N N . SER A 1 127 ? -1.377 5.695 -19.979 1.00 95.62 127 SER A N 1
ATOM 998 C CA . SER A 1 127 ? -2.739 5.147 -19.933 1.00 95.62 127 SER A CA 1
ATOM 999 C C . SER A 1 127 ? -2.924 4.131 -18.805 1.00 95.62 127 SER A C 1
ATOM 1001 O O . SER A 1 127 ? -3.961 4.111 -18.149 1.00 95.62 127 SER A O 1
ATOM 1003 N N . ASP A 1 128 ? -1.913 3.303 -18.529 1.00 94.44 128 ASP A N 1
ATOM 1004 C CA . ASP A 1 128 ? -1.992 2.334 -17.436 1.00 94.44 128 ASP A CA 1
ATOM 1005 C C . ASP A 1 128 ? -1.939 3.026 -16.068 1.00 94.44 128 ASP A C 1
ATOM 1007 O O . ASP A 1 128 ? -2.636 2.630 -15.132 1.00 94.44 128 ASP A O 1
ATOM 1011 N N . LEU A 1 129 ? -1.131 4.085 -15.947 1.00 97.38 129 LEU A N 1
ATOM 1012 C CA . LEU A 1 129 ? -1.091 4.920 -14.748 1.00 97.38 129 LEU A CA 1
ATOM 1013 C C . LEU A 1 129 ? -2.450 5.582 -14.495 1.00 97.38 129 LEU A C 1
ATOM 1015 O O . LEU A 1 129 ? -2.909 5.592 -13.355 1.00 97.38 129 LEU A O 1
ATOM 1019 N N . GLU A 1 130 ? -3.111 6.091 -15.532 1.00 97.75 130 GLU A N 1
ATOM 1020 C CA . GLU A 1 130 ? -4.451 6.673 -15.419 1.00 97.75 130 GLU A CA 1
ATOM 1021 C C . GLU A 1 130 ? -5.472 5.655 -14.899 1.00 97.75 130 GLU A C 1
ATOM 1023 O O . GLU A 1 130 ? -6.206 5.962 -13.958 1.00 97.75 130 GLU A O 1
ATOM 1028 N N . ILE A 1 131 ? -5.468 4.423 -15.424 1.00 95.69 131 ILE A N 1
ATOM 1029 C CA . ILE A 1 131 ? -6.350 3.345 -14.945 1.00 95.69 131 ILE A CA 1
ATOM 1030 C C . ILE A 1 131 ? -6.037 2.997 -13.482 1.00 95.69 131 ILE A C 1
ATOM 1032 O O . ILE A 1 131 ? -6.949 2.871 -12.663 1.00 95.69 131 ILE A O 1
ATOM 1036 N N . ALA A 1 132 ? -4.757 2.882 -13.118 1.00 95.88 132 ALA A N 1
ATOM 1037 C CA . ALA A 1 132 ? -4.342 2.599 -11.744 1.00 95.88 132 ALA A CA 1
ATOM 1038 C C . ALA A 1 132 ? -4.765 3.704 -10.759 1.00 95.88 132 ALA A C 1
ATOM 1040 O O . ALA A 1 132 ? -5.198 3.413 -9.640 1.00 95.88 132 ALA A O 1
ATOM 1041 N N . LEU A 1 133 ? -4.656 4.972 -11.166 1.00 97.38 133 LEU A N 1
ATOM 1042 C CA . LEU A 1 133 ? -5.096 6.119 -10.373 1.00 97.38 133 LEU A CA 1
ATOM 1043 C C . LEU A 1 133 ? -6.613 6.155 -10.230 1.00 97.38 133 LEU A C 1
ATOM 1045 O O . LEU A 1 133 ? -7.107 6.434 -9.139 1.00 97.38 133 LEU A O 1
ATOM 1049 N N . GLU A 1 134 ? -7.352 5.849 -11.293 1.00 95.81 134 GLU A N 1
ATOM 1050 C CA . GLU A 1 134 ? -8.806 5.737 -11.228 1.00 95.81 134 GLU A CA 1
ATOM 1051 C C . GLU A 1 134 ? -9.220 4.636 -10.249 1.00 95.81 134 GLU A C 1
ATOM 1053 O O . GLU A 1 134 ? -9.993 4.891 -9.325 1.00 95.81 134 GLU A O 1
ATOM 1058 N N . ALA A 1 135 ? -8.606 3.454 -10.335 1.00 92.50 135 ALA A N 1
ATOM 1059 C CA . ALA A 1 135 ? -8.845 2.377 -9.381 1.00 92.50 135 ALA A CA 1
ATOM 1060 C C . ALA A 1 135 ? -8.576 2.809 -7.928 1.00 92.50 135 ALA A C 1
ATOM 1062 O O . ALA A 1 135 ? -9.370 2.497 -7.037 1.00 92.50 135 ALA A O 1
ATOM 1063 N N . ALA A 1 136 ? -7.497 3.558 -7.680 1.00 93.88 136 ALA A N 1
ATOM 1064 C CA . ALA A 1 136 ? -7.157 4.080 -6.355 1.00 93.88 136 ALA A CA 1
ATOM 1065 C C . ALA A 1 136 ? -8.115 5.175 -5.844 1.00 93.88 136 ALA A C 1
ATOM 1067 O O . ALA A 1 136 ? -8.188 5.409 -4.635 1.00 93.88 136 ALA A O 1
ATOM 1068 N N . ARG A 1 137 ? -8.832 5.858 -6.743 1.00 93.88 137 ARG A N 1
ATOM 1069 C CA . ARG A 1 137 ? -9.812 6.903 -6.410 1.00 93.88 137 ARG A CA 1
ATOM 1070 C C . ARG A 1 137 ? -11.199 6.332 -6.148 1.00 93.88 137 ARG A C 1
ATOM 1072 O O . ARG A 1 137 ? -11.868 6.804 -5.232 1.00 93.88 137 ARG A O 1
ATOM 1079 N N . SER A 1 138 ? -11.631 5.340 -6.925 1.00 88.62 138 SER A N 1
ATOM 1080 C CA . SER A 1 138 ? -13.034 4.909 -6.939 1.00 88.62 138 SER A CA 1
ATOM 1081 C C . SER A 1 138 ? -13.288 3.505 -6.396 1.00 88.62 138 SER A C 1
ATOM 1083 O O . SER A 1 138 ? -14.378 3.253 -5.881 1.00 88.62 138 SER A O 1
ATOM 1085 N N . ARG A 1 139 ? -12.316 2.586 -6.468 1.00 85.00 139 ARG A N 1
ATOM 1086 C CA . ARG A 1 139 ? -12.556 1.152 -6.204 1.00 85.00 139 ARG A CA 1
ATOM 1087 C C . ARG A 1 139 ? -11.716 0.558 -5.079 1.00 85.00 139 ARG A C 1
ATOM 1089 O O . ARG A 1 139 ? -12.158 -0.379 -4.412 1.00 85.00 139 ARG A O 1
ATOM 1096 N N . VAL A 1 140 ? -10.506 1.065 -4.874 1.00 89.94 140 VAL A N 1
ATOM 1097 C CA . VAL A 1 140 ? -9.524 0.477 -3.960 1.00 89.94 140 VAL A CA 1
ATOM 1098 C C . VAL A 1 140 ? -9.102 1.492 -2.911 1.00 89.94 140 VAL A C 1
ATOM 1100 O O . VAL A 1 140 ? -8.616 2.574 -3.228 1.00 89.94 140 VAL A O 1
ATOM 1103 N N . LEU A 1 141 ? -9.203 1.118 -1.638 1.00 91.50 141 LEU A N 1
ATOM 1104 C CA . LEU A 1 141 ? -8.597 1.880 -0.552 1.00 91.50 141 LEU A CA 1
ATOM 1105 C C . LEU A 1 141 ? -7.103 1.559 -0.488 1.00 91.50 141 LEU A C 1
ATOM 1107 O O . LEU A 1 141 ? -6.668 0.624 0.188 1.00 91.50 141 LEU A O 1
ATOM 1111 N N . VAL A 1 142 ? -6.321 2.351 -1.217 1.00 94.75 142 VAL A N 1
ATOM 1112 C CA . VAL A 1 142 ? -4.861 2.226 -1.282 1.00 94.75 142 VAL A CA 1
ATOM 1113 C C . VAL A 1 142 ? -4.203 3.097 -0.213 1.00 94.75 142 VAL A C 1
ATOM 1115 O O . VAL A 1 142 ? -4.556 4.270 -0.076 1.00 94.75 142 VAL A O 1
ATOM 1118 N N . ALA A 1 143 ? -3.230 2.561 0.524 1.00 96.06 143 ALA A N 1
ATOM 1119 C CA . ALA A 1 143 ? -2.426 3.321 1.484 1.00 96.06 143 ALA A CA 1
ATOM 1120 C C . ALA A 1 143 ? -0.912 3.075 1.316 1.00 96.06 143 ALA A C 1
ATOM 1122 O O . ALA A 1 143 ? -0.513 1.998 0.865 1.00 96.06 143 ALA A O 1
ATOM 1123 N N . PRO A 1 144 ? -0.046 4.034 1.694 1.00 96.19 144 PRO A N 1
ATOM 1124 C CA . PRO A 1 144 ? 1.394 3.809 1.765 1.00 96.19 144 PRO A CA 1
ATOM 1125 C C . PRO A 1 144 ? 1.763 2.816 2.876 1.00 96.19 144 PRO A C 1
ATOM 1127 O O . PRO A 1 144 ? 1.316 2.936 4.016 1.00 96.19 144 PRO A O 1
ATOM 1130 N N . MET A 1 145 ? 2.656 1.880 2.572 1.00 92.94 145 MET A N 1
ATOM 1131 C CA . MET A 1 145 ? 3.190 0.875 3.492 1.00 92.94 145 MET A CA 1
ATOM 1132 C C . MET A 1 145 ? 3.955 1.524 4.654 1.00 92.94 145 MET A C 1
ATOM 1134 O O . MET A 1 145 ? 3.992 0.999 5.765 1.00 92.94 145 MET A O 1
ATOM 1138 N N . GLU A 1 146 ? 4.568 2.681 4.413 1.00 91.81 146 GLU A N 1
ATOM 1139 C CA . GLU A 1 146 ? 5.236 3.505 5.419 1.00 91.81 146 GLU A CA 1
ATOM 1140 C C . GLU A 1 146 ? 4.267 4.046 6.483 1.00 91.81 146 GLU A C 1
ATOM 1142 O O . GLU A 1 146 ? 4.703 4.384 7.582 1.00 91.81 146 GLU A O 1
ATOM 1147 N N . SER A 1 147 ? 2.969 4.078 6.180 1.00 96.06 147 SER A N 1
ATOM 1148 C CA . SER A 1 147 ? 1.890 4.526 7.063 1.00 96.06 147 SER A CA 1
ATOM 1149 C C . SER A 1 147 ? 0.945 3.376 7.424 1.00 96.06 147 SER A C 1
ATOM 1151 O O . SER A 1 147 ? -0.274 3.528 7.454 1.00 96.06 147 SER A O 1
ATOM 1153 N N . PHE A 1 148 ? 1.515 2.191 7.665 1.00 93.88 148 PHE A N 1
ATOM 1154 C CA . PHE A 1 148 ? 0.764 0.965 7.947 1.00 93.88 148 PHE A CA 1
ATOM 1155 C C . PHE A 1 148 ? -0.213 1.103 9.126 1.00 93.88 148 PHE A C 1
ATOM 1157 O O . PHE A 1 148 ? -1.358 0.672 9.030 1.00 93.88 148 PHE A O 1
ATOM 1164 N N . ASP A 1 149 ? 0.219 1.704 10.240 1.00 95.69 149 ASP A N 1
ATOM 1165 C CA . ASP A 1 149 ? -0.634 1.845 11.430 1.00 95.69 149 ASP A CA 1
ATOM 1166 C C . ASP A 1 149 ? -1.808 2.795 11.161 1.00 95.69 149 ASP A C 1
ATOM 1168 O O . ASP A 1 149 ? -2.936 2.535 11.573 1.00 95.69 149 ASP A O 1
ATOM 1172 N N . GLU A 1 150 ? -1.540 3.887 10.450 1.00 97.75 150 GLU A N 1
ATOM 1173 C CA . GLU A 1 150 ? -2.525 4.866 10.009 1.00 97.75 150 GLU A CA 1
ATOM 1174 C C . GLU A 1 150 ? -3.543 4.214 9.065 1.00 97.75 150 GLU A C 1
ATOM 1176 O O . GLU A 1 150 ? -4.743 4.431 9.214 1.00 97.75 150 GLU A O 1
ATOM 1181 N N . ALA A 1 151 ? -3.076 3.373 8.137 1.00 95.94 151 ALA A N 1
ATOM 1182 C CA . ALA A 1 151 ? -3.923 2.652 7.192 1.00 95.94 151 ALA A CA 1
ATOM 1183 C C . ALA A 1 151 ? -4.870 1.683 7.907 1.00 95.94 151 ALA A C 1
ATOM 1185 O O . ALA A 1 151 ? -6.061 1.653 7.605 1.00 95.94 151 ALA A O 1
ATOM 1186 N N . LEU A 1 152 ? -4.375 0.942 8.906 1.00 93.56 152 LEU A N 1
ATOM 1187 C CA . LEU A 1 152 ? -5.223 0.063 9.713 1.00 93.56 152 LEU A CA 1
ATOM 1188 C C . LEU A 1 152 ? -6.328 0.841 10.436 1.00 93.56 152 LEU A C 1
ATOM 1190 O O . LEU A 1 152 ? -7.460 0.366 10.496 1.00 93.56 152 LEU A O 1
ATOM 1194 N N . LEU A 1 153 ? -6.020 2.026 10.971 1.00 94.88 153 LEU A N 1
ATOM 1195 C CA . LEU A 1 153 ? -7.019 2.875 11.623 1.00 94.88 153 LEU A CA 1
ATOM 1196 C C . LEU A 1 153 ? -8.041 3.444 10.626 1.00 94.88 153 LEU A C 1
ATOM 1198 O O . LEU A 1 153 ? -9.231 3.419 10.933 1.00 94.88 153 LEU A O 1
ATOM 1202 N N . ASP A 1 154 ? -7.605 3.893 9.443 1.00 95.19 154 ASP A N 1
ATOM 1203 C CA . ASP A 1 154 ? -8.491 4.344 8.352 1.00 95.19 154 ASP A CA 1
ATOM 1204 C C . ASP A 1 154 ? -9.459 3.226 7.931 1.00 95.19 154 ASP A C 1
ATOM 1206 O O . ASP A 1 154 ? -10.669 3.432 7.843 1.00 95.19 154 ASP A O 1
ATOM 1210 N N . TRP A 1 155 ? -8.963 2.001 7.746 1.00 91.19 155 TRP A N 1
ATOM 1211 C CA . TRP A 1 155 ? -9.802 0.865 7.358 1.00 91.19 155 TRP A CA 1
ATOM 1212 C C . TRP A 1 155 ? -10.770 0.442 8.465 1.00 91.19 155 TRP A C 1
ATOM 1214 O O . TRP A 1 155 ? -11.941 0.193 8.187 1.00 91.19 155 TRP A O 1
ATOM 1224 N N . VAL A 1 156 ? -10.320 0.415 9.723 1.00 89.88 156 VAL A N 1
ATOM 1225 C CA . VAL A 1 156 ? -11.192 0.186 10.888 1.00 89.88 156 VAL A CA 1
ATOM 1226 C C . VAL A 1 156 ? -12.329 1.198 10.921 1.00 89.88 156 VAL A C 1
ATOM 1228 O O . VAL A 1 156 ? -13.482 0.814 11.103 1.00 89.88 156 VAL A O 1
ATOM 1231 N N . TYR A 1 157 ? -12.013 2.475 10.711 1.00 91.75 157 TYR A N 1
ATOM 1232 C CA . TYR A 1 157 ? -12.998 3.547 10.688 1.00 91.75 157 TYR A CA 1
ATOM 1233 C C . TYR A 1 157 ? -14.015 3.370 9.555 1.00 91.75 157 TYR A C 1
ATOM 1235 O O . TYR A 1 157 ? -15.218 3.418 9.801 1.00 91.75 157 TYR A O 1
ATOM 1243 N N . ARG A 1 158 ? -13.550 3.099 8.331 1.00 88.69 158 ARG A N 1
ATOM 1244 C CA . ARG A 1 158 ? -14.408 3.011 7.136 1.00 88.69 158 ARG A CA 1
ATOM 1245 C C . ARG A 1 158 ? -15.273 1.758 7.085 1.00 88.69 158 ARG A C 1
ATOM 1247 O O . ARG A 1 158 ? -16.387 1.818 6.575 1.00 88.69 158 ARG A O 1
ATOM 1254 N N . PHE A 1 159 ? -14.782 0.635 7.603 1.00 85.56 159 PHE A N 1
ATOM 1255 C CA . PHE A 1 159 ? -15.515 -0.633 7.570 1.00 85.56 159 PHE A CA 1
ATOM 1256 C C . PHE A 1 159 ? -16.183 -1.011 8.891 1.00 85.56 159 PHE A C 1
ATOM 1258 O O . PHE A 1 159 ? -16.867 -2.032 8.952 1.00 85.56 159 PHE A O 1
ATOM 1265 N N . GLY A 1 160 ? -15.980 -0.230 9.955 1.00 85.06 160 GLY A N 1
ATOM 1266 C CA . GLY A 1 160 ? -16.496 -0.554 11.284 1.00 85.06 160 GLY A CA 1
ATOM 1267 C C . GLY A 1 160 ? -15.916 -1.852 11.853 1.00 85.06 160 GLY A C 1
ATOM 1268 O O . GLY A 1 160 ? -16.599 -2.559 12.594 1.00 85.06 160 GLY A O 1
ATOM 1269 N N . TRP A 1 161 ? -14.683 -2.201 11.474 1.00 83.12 161 TRP A N 1
ATOM 1270 C CA . TRP A 1 161 ? -14.019 -3.409 11.959 1.00 83.12 161 TRP A CA 1
ATOM 1271 C C . TRP A 1 161 ? -13.575 -3.265 13.410 1.00 83.12 161 TRP A C 1
ATOM 1273 O O . TRP A 1 161 ? -13.265 -2.175 13.890 1.00 83.12 161 TRP A O 1
ATOM 1283 N N . ASP A 1 162 ? -13.447 -4.397 14.096 1.00 83.44 162 ASP A N 1
ATOM 1284 C CA . ASP A 1 162 ? -12.655 -4.430 15.317 1.00 83.44 162 ASP A CA 1
ATOM 1285 C C . ASP A 1 162 ? -11.188 -4.126 14.985 1.00 83.44 162 ASP A C 1
ATOM 1287 O O . ASP A 1 162 ? -10.666 -4.505 13.935 1.00 83.44 162 ASP A O 1
ATOM 1291 N N . THR A 1 163 ? -10.503 -3.426 15.888 1.00 83.25 163 THR A N 1
ATOM 1292 C CA . THR A 1 163 ? -9.121 -2.999 15.656 1.00 83.25 163 THR A CA 1
ATOM 1293 C C . THR A 1 163 ? -8.175 -4.203 15.536 1.00 83.25 163 THR A C 1
ATOM 1295 O O . THR A 1 163 ? -8.008 -4.928 16.525 1.00 83.25 163 THR A O 1
ATOM 1298 N N . PRO A 1 164 ? -7.504 -4.414 14.384 1.00 82.50 164 PRO A N 1
ATOM 1299 C CA . PRO A 1 164 ? -6.596 -5.536 14.219 1.00 82.50 164 PRO A CA 1
ATOM 1300 C C . PRO A 1 164 ? -5.264 -5.254 14.917 1.00 82.50 164 PRO A C 1
ATOM 1302 O O . PRO A 1 164 ? -4.622 -4.228 14.695 1.00 82.50 164 PRO A O 1
ATOM 1305 N N . TYR A 1 165 ? -4.821 -6.196 15.748 1.00 83.69 165 TYR A N 1
ATOM 1306 C CA . TYR A 1 165 ? -3.504 -6.155 16.381 1.00 83.69 165 TYR A CA 1
ATOM 1307 C C . TYR A 1 165 ? -2.545 -7.092 15.662 1.00 83.69 165 TYR A C 1
ATOM 1309 O O . TYR A 1 165 ? -2.915 -8.191 15.249 1.00 83.69 165 TYR A O 1
ATOM 1317 N N . TYR A 1 166 ? -1.292 -6.673 15.529 1.00 84.56 166 TYR A N 1
ATOM 1318 C CA . TYR A 1 166 ? -0.308 -7.361 14.714 1.00 84.56 166 TYR A CA 1
ATOM 1319 C C . TYR A 1 166 ? 1.066 -7.392 15.385 1.00 84.56 166 TYR A C 1
ATOM 1321 O O . TYR A 1 166 ? 1.455 -6.521 16.163 1.00 84.56 166 TYR A O 1
ATOM 1329 N N . ARG A 1 167 ? 1.852 -8.408 15.031 1.00 82.31 167 ARG A N 1
ATOM 1330 C CA . ARG A 1 167 ? 3.281 -8.460 15.336 1.00 82.31 167 ARG A CA 1
ATOM 1331 C C . ARG A 1 167 ? 4.050 -8.213 14.050 1.00 82.31 167 ARG A C 1
ATOM 1333 O O . ARG A 1 167 ? 3.805 -8.879 13.051 1.00 82.31 167 ARG A O 1
ATOM 1340 N N . ARG A 1 168 ? 5.041 -7.324 14.098 1.00 79.88 168 ARG A N 1
ATOM 1341 C CA . ARG A 1 168 ? 5.977 -7.153 12.984 1.00 79.88 168 ARG A CA 1
ATOM 1342 C C . ARG A 1 168 ? 6.786 -8.437 12.781 1.00 79.88 168 ARG A C 1
ATOM 1344 O O . ARG A 1 168 ? 7.418 -8.941 13.712 1.00 79.88 168 ARG A O 1
ATOM 1351 N N . VAL A 1 169 ? 6.762 -8.953 11.559 1.00 76.00 169 VAL A N 1
ATOM 1352 C CA . VAL A 1 169 ? 7.554 -10.101 11.100 1.00 76.00 169 VAL A CA 1
ATOM 1353 C C . VAL A 1 169 ? 8.430 -9.616 9.944 1.00 76.00 169 VAL A C 1
ATOM 1355 O O . VAL A 1 169 ? 8.065 -8.668 9.257 1.00 76.00 169 VAL A O 1
ATOM 1358 N N . ASN A 1 170 ? 9.600 -10.228 9.747 1.00 68.50 170 ASN A N 1
ATOM 1359 C CA . ASN A 1 170 ? 10.540 -9.880 8.670 1.00 68.50 170 ASN A CA 1
ATOM 1360 C C . ASN A 1 170 ? 11.099 -8.446 8.728 1.00 68.50 170 ASN A C 1
ATOM 1362 O O . ASN A 1 170 ? 11.498 -7.893 7.705 1.00 68.50 170 ASN A O 1
ATOM 1366 N N . VAL A 1 171 ? 11.197 -7.859 9.925 1.00 66.31 171 VAL A N 1
ATOM 1367 C CA . VAL A 1 171 ? 11.937 -6.606 10.131 1.00 66.31 171 VAL A CA 1
ATOM 1368 C C . VAL A 1 171 ? 13.427 -6.919 10.029 1.00 66.31 171 VAL A C 1
ATOM 1370 O O . VAL A 1 171 ? 14.085 -7.210 11.026 1.00 66.31 171 VAL A O 1
ATOM 1373 N N . ARG A 1 172 ? 13.967 -6.933 8.809 1.00 64.69 172 ARG A N 1
ATOM 1374 C CA . ARG A 1 172 ? 15.416 -6.992 8.618 1.00 64.69 172 ARG A CA 1
ATOM 1375 C C . ARG A 1 172 ? 15.990 -5.640 9.025 1.00 64.69 172 ARG A C 1
ATOM 1377 O O . ARG A 1 172 ? 15.739 -4.631 8.372 1.00 64.69 172 ARG A O 1
ATOM 1384 N N . SER A 1 173 ? 16.743 -5.622 10.118 1.00 48.31 173 SER A N 1
ATOM 1385 C CA . SER A 1 173 ? 17.510 -4.459 10.553 1.00 48.31 173 SER A CA 1
ATOM 1386 C C . SER A 1 173 ? 18.687 -4.251 9.595 1.00 48.31 173 SER A C 1
ATOM 1388 O O . SER A 1 173 ? 19.724 -4.882 9.754 1.00 48.31 173 SER A O 1
ATOM 1390 N N . GLY A 1 174 ? 18.495 -3.423 8.566 1.00 50.31 174 GLY A N 1
ATOM 1391 C CA . GLY A 1 174 ? 19.576 -2.736 7.846 1.00 50.31 174 GLY A CA 1
ATOM 1392 C C . GLY A 1 174 ? 20.716 -3.607 7.309 1.00 50.31 174 GLY A C 1
ATOM 1393 O O . GLY A 1 174 ? 21.851 -3.448 7.740 1.00 50.31 174 GLY A O 1
ATOM 1394 N N . GLY A 1 175 ? 20.433 -4.489 6.347 1.00 46.47 175 GLY A N 1
ATOM 1395 C CA . GLY A 1 175 ? 21.462 -5.336 5.726 1.00 46.47 175 GLY A CA 1
ATOM 1396 C C . GLY A 1 175 ? 21.225 -5.640 4.248 1.00 46.47 175 GLY A C 1
ATOM 1397 O O . GLY A 1 175 ? 21.596 -6.711 3.779 1.00 46.47 175 GLY A O 1
ATOM 1398 N N . GLY A 1 176 ? 20.548 -4.752 3.516 1.00 57.47 176 GLY A N 1
ATOM 1399 C CA . GLY A 1 176 ? 20.592 -4.822 2.055 1.00 57.47 176 GLY A CA 1
ATOM 1400 C C . GLY A 1 176 ? 21.996 -4.438 1.596 1.00 57.47 176 GLY A C 1
ATOM 1401 O O . GLY A 1 176 ? 22.559 -3.490 2.140 1.00 57.47 176 GLY A O 1
ATOM 1402 N N . ALA A 1 177 ? 22.567 -5.164 0.633 1.00 59.69 177 ALA A N 1
ATOM 1403 C CA . ALA A 1 177 ? 23.778 -4.703 -0.040 1.00 59.69 177 ALA A CA 1
ATOM 1404 C C . ALA A 1 177 ? 23.554 -3.257 -0.508 1.00 59.69 177 ALA A C 1
ATOM 1406 O O . ALA A 1 177 ? 22.493 -2.961 -1.062 1.00 59.69 177 ALA A O 1
ATOM 1407 N N . ALA A 1 178 ? 24.505 -2.365 -0.227 1.00 69.06 178 ALA A N 1
ATOM 1408 C CA . ALA A 1 178 ? 24.410 -0.979 -0.659 1.00 69.06 178 ALA A CA 1
ATOM 1409 C C . ALA A 1 178 ? 24.342 -0.960 -2.192 1.00 69.06 178 ALA A C 1
ATOM 1411 O O . ALA A 1 178 ? 25.304 -1.341 -2.857 1.00 69.06 178 ALA A O 1
ATOM 1412 N N . ALA A 1 179 ? 23.181 -0.597 -2.739 1.00 81.00 179 ALA A N 1
ATOM 1413 C CA . ALA A 1 179 ? 23.046 -0.324 -4.162 1.00 81.00 179 ALA A CA 1
ATOM 1414 C C . ALA A 1 179 ? 23.866 0.929 -4.485 1.00 81.00 179 ALA A C 1
ATOM 1416 O O . ALA A 1 179 ? 23.922 1.854 -3.668 1.00 81.00 179 ALA A O 1
ATOM 1417 N N . SER A 1 180 ? 24.524 0.949 -5.642 1.00 87.00 180 SER A N 1
ATOM 1418 C CA . SER A 1 180 ? 25.233 2.150 -6.074 1.00 87.00 180 SER A CA 1
ATOM 1419 C C . SER A 1 180 ? 24.236 3.272 -6.378 1.00 87.00 180 SER A C 1
ATOM 1421 O O . SER A 1 180 ? 23.070 3.016 -6.675 1.00 87.00 180 SER A O 1
ATOM 1423 N N . GLU A 1 181 ? 24.688 4.525 -6.342 1.00 88.50 181 GLU A N 1
ATOM 1424 C CA . GLU A 1 181 ? 23.846 5.666 -6.731 1.00 88.50 181 GLU A CA 1
ATOM 1425 C C . GLU A 1 181 ? 23.314 5.513 -8.168 1.00 88.50 181 GLU A C 1
ATOM 1427 O O . GLU A 1 181 ? 22.153 5.804 -8.445 1.00 88.50 181 GLU A O 1
ATOM 1432 N N . GLN A 1 182 ? 24.133 4.959 -9.066 1.00 86.69 182 GLN A N 1
ATOM 1433 C CA . GLN A 1 182 ? 23.730 4.645 -10.435 1.00 86.69 182 GLN A CA 1
ATOM 1434 C C . GLN A 1 182 ? 22.592 3.611 -10.479 1.00 86.69 182 GLN A C 1
ATOM 1436 O O . GLN A 1 182 ? 21.623 3.806 -11.213 1.00 86.69 182 GLN A O 1
ATOM 1441 N N . ASP A 1 183 ? 22.662 2.548 -9.669 1.00 85.50 183 ASP A N 1
ATOM 1442 C CA . ASP A 1 183 ? 21.583 1.557 -9.574 1.00 85.50 183 ASP A CA 1
ATOM 1443 C C . ASP A 1 183 ? 20.288 2.186 -9.042 1.00 85.50 183 ASP A C 1
ATOM 1445 O O . ASP A 1 183 ? 19.200 1.894 -9.538 1.00 85.50 183 ASP A O 1
ATOM 1449 N N . LEU A 1 184 ? 20.388 3.056 -8.031 1.00 89.56 184 LEU A N 1
ATOM 1450 C CA . LEU A 1 184 ? 19.233 3.742 -7.445 1.00 89.56 184 LEU A CA 1
ATOM 1451 C C . LEU A 1 184 ? 18.544 4.650 -8.471 1.00 89.56 184 LEU A C 1
ATOM 1453 O O . LEU A 1 184 ? 17.315 4.657 -8.554 1.00 89.56 184 LEU A O 1
ATOM 1457 N N . GLN A 1 185 ? 19.320 5.366 -9.286 1.00 90.12 185 GLN A N 1
ATOM 1458 C CA . GLN A 1 185 ? 18.795 6.207 -10.364 1.00 90.12 185 GLN A CA 1
ATOM 1459 C C . GLN A 1 185 ? 18.140 5.381 -11.475 1.00 90.12 185 GLN A C 1
ATOM 1461 O O . GLN A 1 185 ? 17.045 5.725 -11.925 1.00 90.12 185 GLN A O 1
ATOM 1466 N N . ALA A 1 186 ? 18.756 4.268 -11.881 1.00 87.44 186 ALA A N 1
ATOM 1467 C CA . ALA A 1 186 ? 18.172 3.353 -12.860 1.00 87.44 186 ALA A CA 1
ATOM 1468 C C . ALA A 1 186 ? 16.839 2.775 -12.357 1.00 87.44 186 ALA A C 1
ATOM 1470 O O . ALA A 1 186 ? 15.828 2.838 -13.058 1.00 87.44 186 ALA A O 1
ATOM 1471 N N . LEU A 1 187 ? 16.800 2.307 -11.104 1.00 88.88 187 LEU A N 1
ATOM 1472 C CA . LEU A 1 187 ? 15.582 1.814 -10.460 1.00 88.88 187 LEU A CA 1
ATOM 1473 C C . LEU A 1 187 ? 14.474 2.865 -10.412 1.00 88.88 187 LEU A C 1
ATOM 1475 O O . LEU A 1 187 ? 13.322 2.546 -10.718 1.00 88.88 187 LEU A O 1
ATOM 1479 N N . ALA A 1 188 ? 14.815 4.101 -10.042 1.00 92.19 188 ALA A N 1
ATOM 1480 C CA . ALA A 1 188 ? 13.870 5.210 -10.004 1.00 92.19 188 ALA A CA 1
ATOM 1481 C C . ALA A 1 188 ? 13.313 5.530 -11.401 1.00 92.19 188 ALA A C 1
ATOM 1483 O O . ALA A 1 188 ? 12.116 5.765 -11.541 1.00 92.19 188 ALA A O 1
ATOM 1484 N N . SER A 1 189 ? 14.156 5.485 -12.437 1.00 91.00 189 SER A N 1
ATOM 1485 C CA . SER A 1 189 ? 13.751 5.696 -13.832 1.00 91.00 189 SER A CA 1
ATOM 1486 C C . SER A 1 189 ? 12.812 4.593 -14.340 1.00 91.00 189 SER A C 1
ATOM 1488 O O . SER A 1 189 ? 11.750 4.871 -14.909 1.00 91.00 189 SER A O 1
ATOM 1490 N N . TRP A 1 190 ? 13.145 3.328 -14.068 1.00 89.31 190 TRP A N 1
ATOM 1491 C CA . TRP A 1 190 ? 12.305 2.183 -14.428 1.00 89.31 190 TRP A CA 1
ATOM 1492 C C . TRP A 1 190 ? 10.965 2.174 -13.698 1.00 89.31 190 TRP A C 1
ATOM 1494 O O . TRP A 1 190 ? 9.971 1.732 -14.266 1.00 89.31 190 TRP A O 1
ATOM 1504 N N . ASN A 1 191 ? 10.916 2.705 -12.476 1.00 92.62 191 ASN A N 1
ATOM 1505 C CA . ASN A 1 191 ? 9.712 2.776 -11.647 1.00 92.62 191 ASN A CA 1
ATOM 1506 C C . ASN A 1 191 ? 9.103 4.188 -11.590 1.00 92.62 191 ASN A C 1
ATOM 1508 O O . ASN A 1 191 ? 8.471 4.558 -10.598 1.00 92.62 191 ASN A O 1
ATOM 1512 N N . ARG A 1 192 ? 9.291 4.999 -12.639 1.00 96.19 192 ARG A N 1
ATOM 1513 C CA . ARG A 1 192 ? 8.797 6.385 -12.665 1.00 96.19 192 ARG A CA 1
ATOM 1514 C C . ARG A 1 192 ? 7.276 6.491 -12.508 1.00 96.19 192 ARG A C 1
ATOM 1516 O O . ARG A 1 192 ? 6.812 7.417 -11.854 1.00 96.19 192 ARG A O 1
ATOM 1523 N N . LEU A 1 193 ? 6.503 5.555 -13.067 1.00 97.00 193 LEU A N 1
ATOM 1524 C CA . LEU A 1 193 ? 5.038 5.587 -12.980 1.00 97.00 193 LEU A CA 1
ATOM 1525 C C . LEU A 1 193 ? 4.576 5.149 -11.591 1.00 97.00 193 LEU A C 1
ATOM 1527 O O . LEU A 1 193 ? 3.708 5.782 -11.002 1.00 97.00 193 LEU A O 1
ATOM 1531 N N . ASP A 1 194 ? 5.225 4.128 -11.028 1.00 96.56 194 ASP A N 1
ATOM 1532 C CA . ASP A 1 194 ? 5.039 3.722 -9.632 1.00 96.56 194 ASP A CA 1
ATOM 1533 C C . ASP A 1 194 ? 5.310 4.890 -8.668 1.00 96.56 194 ASP A C 1
ATOM 1535 O O . ASP A 1 194 ? 4.603 5.052 -7.675 1.00 96.56 194 ASP A O 1
ATOM 1539 N N . LYS A 1 195 ? 6.313 5.729 -8.959 1.00 97.56 195 LYS A N 1
ATOM 1540 C CA . LYS A 1 195 ? 6.611 6.919 -8.154 1.00 97.56 195 LYS A CA 1
ATOM 1541 C C . LYS A 1 195 ? 5.456 7.922 -8.191 1.00 97.56 195 LYS A C 1
ATOM 1543 O O . LYS A 1 195 ? 5.018 8.353 -7.127 1.00 97.56 195 LYS A O 1
ATOM 1548 N N . ILE A 1 196 ? 4.947 8.242 -9.382 1.00 98.44 196 ILE A N 1
ATOM 1549 C CA . ILE A 1 196 ? 3.802 9.153 -9.546 1.00 98.44 196 ILE A CA 1
ATOM 1550 C C . ILE A 1 196 ? 2.571 8.588 -8.824 1.00 98.44 196 ILE A C 1
ATOM 1552 O O . ILE A 1 196 ? 1.932 9.289 -8.043 1.00 98.44 196 ILE A O 1
ATOM 1556 N N . LEU A 1 197 ? 2.288 7.294 -8.999 1.00 98.00 197 LEU A N 1
ATOM 1557 C CA . LEU A 1 197 ? 1.218 6.597 -8.286 1.00 98.00 197 LEU A CA 1
ATOM 1558 C C . LEU A 1 197 ? 1.367 6.726 -6.760 1.00 98.00 197 LEU A C 1
ATOM 1560 O O . LEU A 1 197 ? 0.392 7.025 -6.073 1.00 98.00 197 LEU A O 1
ATOM 1564 N N . CYS A 1 198 ? 2.571 6.519 -6.215 1.00 97.38 198 CYS A N 1
ATOM 1565 C CA . CYS A 1 198 ? 2.835 6.663 -4.781 1.00 97.38 198 CYS A CA 1
ATOM 1566 C C . CYS A 1 198 ? 2.578 8.083 -4.265 1.00 97.38 198 CYS A C 1
ATOM 1568 O O . CYS A 1 198 ? 2.028 8.244 -3.173 1.00 97.38 198 CYS A O 1
ATOM 1570 N N . GLU A 1 199 ? 2.973 9.102 -5.024 1.00 98.12 199 GLU A N 1
ATOM 1571 C CA . GLU A 1 199 ? 2.761 10.506 -4.663 1.00 98.12 199 GLU A CA 1
ATOM 1572 C C . GLU A 1 199 ? 1.262 10.841 -4.619 1.00 98.12 199 GLU A C 1
ATOM 1574 O O . GLU A 1 199 ? 0.776 11.348 -3.601 1.00 98.12 199 GLU A O 1
ATOM 1579 N N . GLU A 1 200 ? 0.518 10.457 -5.657 1.00 98.38 200 GLU A N 1
ATOM 1580 C CA . GLU A 1 200 ? -0.930 10.664 -5.775 1.00 98.38 200 GLU A CA 1
ATOM 1581 C C . GLU A 1 200 ? -1.720 9.913 -4.697 1.00 98.38 200 GLU A C 1
ATOM 1583 O O . GLU A 1 200 ? -2.544 10.497 -3.988 1.00 98.38 200 GLU A O 1
ATOM 1588 N N . VAL A 1 201 ? -1.428 8.628 -4.484 1.00 97.00 201 VAL A N 1
ATOM 1589 C CA . VAL A 1 201 ? -2.042 7.848 -3.399 1.00 97.00 201 VAL A CA 1
ATOM 1590 C C . VAL A 1 201 ? -1.708 8.450 -2.037 1.00 97.00 201 VAL A C 1
ATOM 1592 O O . VAL A 1 201 ? -2.555 8.453 -1.146 1.00 97.00 201 VAL A O 1
ATOM 1595 N N . GLY A 1 202 ? -0.508 9.006 -1.861 1.00 97.81 202 GLY A N 1
ATOM 1596 C CA . GLY A 1 202 ? -0.142 9.734 -0.652 1.00 97.81 202 GLY A CA 1
ATOM 1597 C C . GLY A 1 202 ? -1.029 10.957 -0.406 1.00 97.81 202 GLY A C 1
ATOM 1598 O O . GLY A 1 202 ? -1.395 11.220 0.742 1.00 97.81 202 GLY A O 1
ATOM 1599 N N . VAL A 1 203 ? -1.399 11.697 -1.456 1.00 98.31 203 VAL A N 1
ATOM 1600 C CA . VAL A 1 203 ? -2.351 12.819 -1.367 1.00 98.31 203 VAL A CA 1
ATOM 1601 C C . VAL A 1 203 ? -3.735 12.313 -0.968 1.00 98.31 203 VAL A C 1
ATOM 1603 O O . VAL A 1 203 ? -4.268 12.779 0.041 1.00 98.31 203 VAL A O 1
ATOM 1606 N N . LEU A 1 204 ? -4.272 11.324 -1.692 1.00 97.19 204 LEU A N 1
ATOM 1607 C CA . LEU A 1 204 ? -5.587 10.732 -1.412 1.00 97.19 204 LEU A CA 1
ATOM 1608 C C . LEU A 1 204 ? -5.661 10.197 0.021 1.00 97.19 204 LEU A C 1
ATOM 1610 O O . LEU A 1 204 ? -6.616 10.454 0.747 1.00 97.19 204 LEU A O 1
ATOM 1614 N N . PHE A 1 205 ? -4.628 9.484 0.464 1.00 97.88 205 PHE A N 1
ATOM 1615 C CA . PHE A 1 205 ? -4.575 8.919 1.804 1.00 97.88 205 PHE A CA 1
ATOM 1616 C C . PHE A 1 205 ? -4.578 10.002 2.886 1.00 97.88 205 PHE A C 1
ATOM 1618 O O . PHE A 1 205 ? -5.368 9.920 3.820 1.00 97.88 205 PHE A O 1
ATOM 1625 N N . ARG A 1 206 ? -3.764 11.059 2.750 1.00 98.38 206 ARG A N 1
ATOM 1626 C CA . ARG A 1 206 ? -3.761 12.172 3.718 1.00 98.38 206 ARG A CA 1
ATOM 1627 C C . ARG A 1 206 ? -5.115 12.871 3.806 1.00 98.38 206 ARG A C 1
ATOM 1629 O O . ARG A 1 206 ? -5.526 13.211 4.911 1.00 98.38 206 ARG A O 1
ATOM 1636 N N . GLN A 1 207 ? -5.807 13.053 2.681 1.00 97.81 207 GLN A N 1
ATOM 1637 C CA . GLN A 1 207 ? -7.166 13.605 2.672 1.00 97.81 207 GLN A CA 1
ATOM 1638 C C . GLN A 1 207 ? -8.123 12.722 3.485 1.00 97.81 207 GLN A C 1
ATOM 1640 O O . GLN A 1 207 ? -8.817 13.227 4.365 1.00 97.81 207 GLN A O 1
ATOM 1645 N N . ARG A 1 208 ? -8.076 11.397 3.292 1.00 96.75 208 ARG A N 1
ATOM 1646 C CA . ARG A 1 208 ? -8.883 10.445 4.075 1.00 96.75 208 ARG A CA 1
ATOM 1647 C C . ARG A 1 208 ? -8.582 10.487 5.574 1.00 96.75 208 ARG A C 1
ATOM 1649 O O . ARG A 1 208 ? -9.506 10.394 6.379 1.00 96.75 208 ARG A O 1
ATOM 1656 N N . LEU A 1 209 ? -7.316 10.654 5.965 1.00 97.88 209 LEU A N 1
ATOM 1657 C CA . LEU A 1 209 ? -6.957 10.807 7.380 1.00 97.88 209 LEU A CA 1
ATOM 1658 C C . LEU A 1 209 ? -7.529 12.103 7.971 1.00 97.88 209 LEU A C 1
ATOM 1660 O O . LEU A 1 209 ? -8.064 12.067 9.075 1.00 97.88 209 LEU A O 1
ATOM 1664 N N . GLN A 1 210 ? -7.474 13.215 7.232 1.00 98.12 210 GLN A N 1
ATOM 1665 C CA . GLN A 1 210 ? -8.043 14.499 7.666 1.00 98.12 210 GLN A CA 1
ATOM 1666 C C . GLN A 1 210 ? -9.569 14.441 7.820 1.00 98.12 210 GLN A C 1
ATOM 1668 O O . GLN A 1 210 ? -10.115 15.031 8.752 1.00 98.12 210 GLN A O 1
ATOM 1673 N N . GLU A 1 211 ? -10.263 13.733 6.925 1.00 96.25 211 GLU A N 1
ATOM 1674 C CA . GLU A 1 211 ? -11.699 13.450 7.058 1.00 96.25 211 GLU A CA 1
ATOM 1675 C C . GLU A 1 211 ? -11.983 12.703 8.363 1.00 96.25 211 GLU A C 1
ATOM 1677 O O . GLU A 1 211 ? -12.787 13.156 9.174 1.00 96.25 211 GLU A O 1
ATOM 1682 N N . MET A 1 212 ? -11.253 11.616 8.625 1.00 96.44 212 MET A N 1
ATOM 1683 C CA . MET A 1 212 ? -11.431 10.836 9.850 1.00 96.44 212 MET A CA 1
ATOM 1684 C C . MET A 1 212 ? -11.132 11.651 11.121 1.00 96.44 212 MET A C 1
ATOM 1686 O O . MET A 1 212 ? -11.824 11.503 12.134 1.00 96.44 212 MET A O 1
ATOM 1690 N N . GLU A 1 213 ? -10.102 12.502 11.111 1.00 97.44 213 GLU A N 1
ATOM 1691 C CA . GLU A 1 213 ? -9.800 13.404 12.231 1.00 97.44 213 GLU A CA 1
ATOM 1692 C C . GLU A 1 213 ? -10.958 14.371 12.495 1.00 97.44 213 GLU A C 1
ATOM 1694 O O . GLU A 1 213 ? -11.378 14.526 13.644 1.00 97.44 213 GLU A O 1
ATOM 1699 N N . ARG A 1 214 ? -11.516 14.969 11.434 1.00 97.69 214 ARG A N 1
ATOM 1700 C CA . ARG A 1 214 ? -12.659 15.886 11.518 1.00 97.69 214 ARG A CA 1
ATOM 1701 C C . ARG A 1 214 ? -13.896 15.196 12.083 1.00 97.69 214 ARG A C 1
ATOM 1703 O O . ARG A 1 214 ? -14.517 15.733 12.996 1.00 97.69 214 ARG A O 1
ATOM 1710 N N . ASP A 1 215 ? -14.226 14.018 11.570 1.00 97.12 215 ASP A N 1
ATOM 1711 C CA . ASP A 1 215 ? -15.444 13.297 11.943 1.00 97.12 215 ASP A CA 1
ATOM 1712 C C . ASP A 1 215 ? -15.383 12.763 13.377 1.00 97.12 215 ASP A C 1
ATOM 1714 O O . ASP A 1 215 ? -16.376 12.756 14.102 1.00 97.12 215 ASP A O 1
ATOM 1718 N N . SER A 1 216 ? -14.203 12.310 13.806 1.00 94.81 216 SER A N 1
ATOM 1719 C CA . SER A 1 216 ? -14.031 11.706 15.128 1.00 94.81 216 SER A CA 1
ATOM 1720 C C . SER A 1 216 ? -13.654 12.693 16.235 1.00 94.81 216 SER A C 1
ATOM 1722 O O . SER A 1 216 ? -13.673 12.312 17.407 1.00 94.81 216 SER A O 1
ATOM 1724 N N . GLY A 1 217 ? -13.271 13.926 15.888 1.00 96.69 217 GL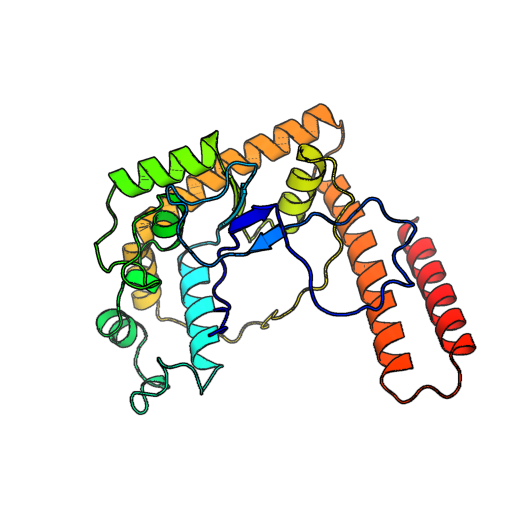Y A N 1
ATOM 1725 C CA . GLY A 1 217 ? -12.838 14.959 16.835 1.00 96.69 217 GLY A CA 1
ATOM 1726 C C . GLY A 1 217 ? -11.527 14.648 17.569 1.00 96.69 217 GLY A C 1
ATOM 1727 O O . GLY A 1 217 ? -11.227 15.281 18.577 1.00 96.69 217 GLY A O 1
ATOM 1728 N N . GLN A 1 218 ? -10.758 13.662 17.102 1.00 96.38 218 GLN A N 1
ATOM 1729 C CA . GLN A 1 218 ? -9.479 13.252 17.685 1.00 96.38 218 GLN A CA 1
ATOM 1730 C C . GLN A 1 218 ? -8.388 13.311 16.629 1.00 96.38 218 GLN A C 1
ATOM 1732 O O . GLN A 1 218 ? -8.593 12.843 15.506 1.00 96.38 218 GLN A O 1
ATOM 1737 N N . SER A 1 219 ? -7.206 13.786 17.013 1.00 97.56 219 SER A N 1
ATOM 1738 C CA . SER A 1 219 ? -6.060 13.779 16.108 1.00 97.56 219 SER A CA 1
ATOM 1739 C C . SER A 1 219 ? -5.596 12.350 15.808 1.00 97.56 219 SER A C 1
ATOM 1741 O O . SER A 1 219 ? -5.681 11.436 16.639 1.00 97.56 219 SER A O 1
ATOM 1743 N N . MET A 1 220 ? -5.031 12.152 14.623 1.00 97.19 220 MET A N 1
ATOM 1744 C CA . MET A 1 220 ? -4.416 10.899 14.209 1.00 97.19 220 MET A CA 1
ATOM 1745 C C . MET A 1 220 ? -3.294 10.500 15.168 1.00 97.19 220 MET A C 1
ATOM 1747 O O . MET A 1 220 ? -3.165 9.331 15.526 1.00 97.19 220 MET A O 1
ATOM 1751 N N . ALA A 1 221 ? -2.509 11.472 15.639 1.00 97.56 221 ALA A N 1
ATOM 1752 C CA . ALA A 1 221 ? -1.418 11.237 16.579 1.00 97.56 221 ALA A CA 1
ATOM 1753 C C . ALA A 1 221 ? -1.906 10.581 17.885 1.00 97.56 221 ALA A C 1
ATOM 1755 O O . ALA A 1 221 ? -1.301 9.614 18.357 1.00 97.56 221 ALA A O 1
ATOM 1756 N N . GLU A 1 222 ? -3.027 11.046 18.445 1.00 97.19 222 GLU A N 1
ATOM 1757 C CA . GLU A 1 222 ? -3.631 10.476 19.658 1.00 97.19 222 GLU A CA 1
ATOM 1758 C C . GLU A 1 222 ? -4.167 9.059 19.424 1.00 97.19 222 GLU A C 1
ATOM 1760 O O . GLU A 1 222 ? -3.944 8.154 20.246 1.00 97.19 222 GLU A O 1
ATOM 1765 N N . LYS A 1 223 ? -4.837 8.839 18.285 1.00 96.56 223 LYS A N 1
ATOM 1766 C CA . LYS A 1 223 ? -5.337 7.514 17.889 1.00 96.56 223 LYS A CA 1
ATOM 1767 C C . LYS A 1 223 ? -4.189 6.522 17.723 1.00 96.56 223 LYS A C 1
ATOM 1769 O O . LYS A 1 223 ? -4.235 5.438 18.308 1.00 96.56 223 LYS A O 1
ATOM 1774 N N . LEU A 1 224 ? -3.125 6.911 17.020 1.00 97.06 224 LEU A N 1
ATOM 1775 C CA . LEU A 1 224 ? -1.922 6.101 16.826 1.00 97.06 224 LEU A CA 1
ATOM 1776 C C . LEU A 1 224 ? -1.221 5.784 18.143 1.00 97.06 224 LEU A C 1
ATOM 1778 O O . LEU A 1 224 ? -0.855 4.634 18.376 1.00 97.06 224 LEU A O 1
ATOM 1782 N N . ALA A 1 225 ? -1.040 6.771 19.024 1.00 97.19 225 ALA A N 1
ATOM 1783 C CA . ALA A 1 225 ? -0.403 6.555 20.321 1.00 97.19 225 ALA A CA 1
ATOM 1784 C C . ALA A 1 225 ? -1.188 5.539 21.165 1.00 97.19 225 ALA A C 1
ATOM 1786 O O . ALA A 1 225 ? -0.615 4.666 21.823 1.00 97.19 225 ALA A O 1
ATOM 1787 N N . THR A 1 226 ? -2.517 5.611 21.125 1.00 96.19 226 THR A N 1
ATOM 1788 C CA . THR A 1 226 ? -3.392 4.651 21.806 1.00 96.19 226 THR A CA 1
ATOM 1789 C C . THR A 1 226 ? -3.318 3.267 21.167 1.00 96.19 226 THR A C 1
ATOM 1791 O O . THR A 1 226 ? -3.155 2.275 21.881 1.00 96.19 226 THR A O 1
ATOM 1794 N N . PHE A 1 227 ? -3.386 3.190 19.839 1.00 95.00 227 PHE A N 1
ATOM 1795 C CA . PHE A 1 227 ? -3.293 1.942 19.087 1.00 95.00 227 PHE A CA 1
ATOM 1796 C C . PHE A 1 227 ? -1.960 1.224 19.325 1.00 95.00 227 PHE A C 1
ATOM 1798 O O . PHE A 1 227 ? -1.957 0.066 19.742 1.00 95.00 227 PHE A O 1
ATOM 1805 N N . ARG A 1 228 ? -0.831 1.925 19.166 1.00 94.06 228 ARG A N 1
ATOM 1806 C CA . ARG A 1 228 ? 0.522 1.375 19.352 1.00 94.06 228 ARG A CA 1
ATOM 1807 C C . ARG A 1 228 ? 0.731 0.841 20.767 1.00 94.06 228 ARG A C 1
ATOM 1809 O O . ARG A 1 228 ? 1.159 -0.298 20.917 1.00 94.06 228 ARG A O 1
ATOM 1816 N N . ARG A 1 229 ? 0.317 1.583 21.805 1.00 94.94 229 ARG A N 1
ATOM 1817 C CA . ARG A 1 229 ? 0.389 1.109 23.205 1.00 94.94 229 ARG A CA 1
ATOM 1818 C C . ARG A 1 229 ? -0.378 -0.197 23.423 1.00 94.94 229 ARG A C 1
ATOM 1820 O O . ARG A 1 229 ? 0.123 -1.103 24.095 1.00 94.94 229 ARG A O 1
ATOM 1827 N N . LYS A 1 230 ? -1.589 -0.308 22.866 1.00 92.06 230 LYS A N 1
ATOM 1828 C CA . LYS A 1 230 ? -2.397 -1.535 22.952 1.00 92.06 230 LYS A CA 1
ATOM 1829 C C . LYS A 1 230 ? -1.741 -2.684 22.185 1.00 92.06 230 LYS A C 1
ATOM 1831 O O . LYS A 1 230 ? -1.614 -3.778 22.734 1.00 92.06 230 LYS A O 1
ATOM 1836 N N . ASN A 1 231 ? -1.271 -2.421 20.968 1.00 88.88 231 ASN A N 1
ATOM 1837 C CA . ASN A 1 231 ? -0.604 -3.409 20.130 1.00 88.88 231 ASN A CA 1
ATOM 1838 C C . ASN A 1 231 ? 0.662 -3.966 20.799 1.00 88.88 231 ASN A C 1
ATOM 1840 O O . ASN A 1 231 ? 0.803 -5.179 20.948 1.00 88.88 231 ASN A O 1
ATOM 1844 N N . ASP A 1 232 ? 1.533 -3.094 21.305 1.00 87.88 232 ASP A N 1
ATOM 1845 C CA . ASP A 1 232 ? 2.772 -3.481 21.987 1.00 87.88 232 ASP A CA 1
ATOM 1846 C C . ASP A 1 232 ? 2.497 -4.303 23.251 1.00 87.88 232 ASP A C 1
ATOM 1848 O O . ASP A 1 232 ? 3.163 -5.311 23.508 1.00 87.88 232 ASP A O 1
ATOM 1852 N N . SER A 1 233 ? 1.467 -3.928 24.016 1.00 86.25 233 SER A N 1
ATOM 1853 C CA . SER A 1 233 ? 1.046 -4.670 25.210 1.00 86.25 233 SER A CA 1
ATOM 1854 C C . SER A 1 233 ? 0.608 -6.098 24.869 1.00 86.25 233 SER A C 1
ATOM 1856 O O . SER A 1 233 ? 0.982 -7.050 25.565 1.00 86.25 233 SER A O 1
ATOM 1858 N N . LEU A 1 234 ? -0.144 -6.271 23.780 1.00 84.12 234 LEU A N 1
ATOM 1859 C CA . LEU A 1 234 ? -0.588 -7.582 23.306 1.00 84.12 234 LEU A CA 1
ATOM 1860 C C . LEU A 1 234 ? 0.577 -8.417 22.770 1.00 84.12 234 LEU A C 1
ATOM 1862 O O . LEU A 1 234 ? 0.705 -9.590 23.132 1.00 84.12 234 LEU A O 1
ATOM 1866 N N . VAL A 1 235 ? 1.475 -7.818 21.984 1.00 75.44 235 VAL A N 1
ATOM 1867 C CA . VAL A 1 235 ? 2.680 -8.487 21.470 1.00 75.44 235 VAL A CA 1
ATOM 1868 C C . VAL A 1 235 ? 3.582 -8.957 22.617 1.00 75.44 235 VAL A C 1
ATOM 1870 O O . VAL A 1 235 ? 4.088 -10.088 22.585 1.00 75.44 235 VAL A O 1
ATOM 1873 N N . ALA A 1 236 ? 3.755 -8.138 23.658 1.00 77.62 236 ALA A N 1
ATOM 1874 C CA . ALA A 1 236 ? 4.511 -8.504 24.852 1.00 77.62 236 ALA A CA 1
ATOM 1875 C C . ALA A 1 236 ? 3.866 -9.689 25.591 1.00 77.62 236 ALA A C 1
ATOM 1877 O O . ALA A 1 236 ? 4.553 -10.660 25.926 1.00 77.62 236 ALA A O 1
ATOM 1878 N N . CYS A 1 237 ? 2.544 -9.663 25.790 1.00 76.81 237 CYS A N 1
ATOM 1879 C CA . CYS A 1 237 ? 1.808 -10.756 26.433 1.00 76.81 237 CYS A CA 1
ATOM 1880 C C . CYS A 1 237 ? 1.905 -12.067 25.638 1.00 76.81 237 CYS A C 1
ATOM 1882 O O . CYS A 1 237 ? 2.226 -13.114 26.208 1.00 76.81 237 CYS A O 1
ATOM 1884 N N . ALA A 1 238 ? 1.707 -12.010 24.319 1.00 74.69 238 ALA A N 1
ATOM 1885 C CA . ALA A 1 238 ? 1.811 -13.169 23.435 1.00 74.69 238 ALA A CA 1
ATOM 1886 C C . ALA A 1 238 ? 3.224 -13.778 23.440 1.00 74.69 238 ALA A C 1
ATOM 1888 O O . ALA A 1 238 ? 3.384 -15.000 23.441 1.00 74.69 238 ALA A O 1
ATOM 1889 N N . SER A 1 239 ? 4.264 -12.941 23.503 1.00 70.06 239 SER A N 1
ATOM 1890 C CA . SER A 1 239 ? 5.657 -13.401 23.558 1.00 70.06 239 SER A CA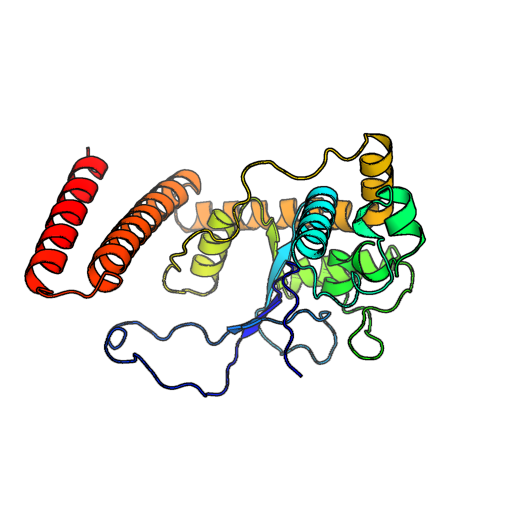 1
ATOM 1891 C C . SER A 1 239 ? 5.972 -14.135 24.866 1.00 70.06 239 SER A C 1
ATOM 1893 O O . SER A 1 239 ? 6.635 -15.173 24.843 1.00 70.06 239 SER A O 1
ATOM 1895 N N . ILE A 1 240 ? 5.442 -13.661 26.000 1.00 69.19 240 ILE A N 1
ATOM 1896 C CA . ILE A 1 240 ? 5.568 -14.348 27.297 1.00 69.19 240 ILE A CA 1
ATOM 1897 C C . ILE A 1 240 ? 4.883 -15.717 27.242 1.00 69.19 240 ILE A C 1
ATOM 1899 O O . ILE A 1 240 ? 5.473 -16.720 27.647 1.00 69.19 240 ILE A O 1
ATOM 1903 N N . LEU A 1 241 ? 3.663 -15.780 26.706 1.00 63.81 241 LEU A N 1
ATOM 1904 C CA . LEU A 1 241 ? 2.918 -17.032 26.569 1.00 63.81 241 LEU A CA 1
ATOM 1905 C C . LEU A 1 241 ? 3.665 -18.043 25.695 1.00 63.81 241 LEU A C 1
ATOM 1907 O O . LEU A 1 241 ? 3.851 -19.182 26.118 1.00 63.81 241 LEU A O 1
ATOM 1911 N N . ARG A 1 242 ? 4.181 -17.624 24.532 1.00 62.25 242 ARG A N 1
ATOM 1912 C CA . ARG A 1 242 ? 4.958 -18.499 23.640 1.00 62.25 242 ARG A CA 1
ATOM 1913 C C . ARG A 1 242 ? 6.228 -19.025 24.310 1.00 62.25 242 ARG A C 1
ATOM 1915 O O . ARG A 1 242 ? 6.511 -20.213 24.200 1.00 62.25 242 ARG A O 1
ATOM 1922 N N . HIS A 1 243 ? 6.964 -18.189 25.046 1.00 63.69 243 HIS A N 1
ATOM 1923 C CA . HIS A 1 243 ? 8.140 -18.648 25.795 1.00 63.69 243 HIS A CA 1
ATOM 1924 C C . HIS A 1 243 ? 7.798 -19.632 26.912 1.00 63.69 243 HIS A C 1
ATOM 1926 O O . HIS A 1 243 ? 8.579 -20.544 27.180 1.00 63.69 243 HIS A O 1
ATOM 1932 N N . THR A 1 244 ? 6.645 -19.460 27.557 1.00 58.25 244 THR A N 1
ATOM 1933 C CA . THR A 1 244 ? 6.256 -20.319 28.678 1.00 58.25 244 THR A CA 1
ATOM 1934 C C . THR A 1 244 ? 5.673 -21.649 28.196 1.00 58.25 244 THR A C 1
ATOM 1936 O O . THR A 1 244 ? 5.945 -22.682 28.800 1.00 58.25 244 THR A O 1
ATOM 1939 N N . MET A 1 245 ? 4.947 -21.649 27.073 1.00 59.31 245 MET A N 1
ATOM 1940 C CA . MET A 1 245 ? 4.356 -22.853 26.479 1.00 59.31 245 MET A CA 1
ATOM 1941 C C . MET A 1 245 ? 5.338 -23.648 25.605 1.00 59.31 245 MET A C 1
ATOM 1943 O O . MET A 1 245 ? 5.353 -24.873 25.668 1.00 59.31 245 MET A O 1
ATOM 1947 N N . GLY A 1 246 ? 6.210 -22.978 24.844 1.00 54.38 246 GLY A N 1
ATOM 1948 C CA . GLY A 1 246 ? 7.150 -23.617 23.912 1.00 54.38 246 GLY A CA 1
ATOM 1949 C C . GLY A 1 246 ? 8.332 -24.348 24.562 1.00 54.38 246 GLY A C 1
ATOM 1950 O O . GLY A 1 246 ? 9.076 -25.028 23.868 1.00 54.38 246 GLY A O 1
ATOM 1951 N N . ARG A 1 247 ? 8.519 -24.235 25.884 1.00 55.12 247 ARG A N 1
ATOM 1952 C CA . ARG A 1 247 ? 9.576 -24.942 26.638 1.00 55.12 247 ARG A CA 1
ATOM 1953 C C . ARG A 1 247 ? 9.106 -26.231 27.326 1.00 55.12 247 ARG A C 1
ATOM 1955 O O . ARG A 1 247 ? 9.795 -26.713 28.217 1.00 55.12 247 ARG A O 1
ATOM 1962 N N . GLY A 1 248 ? 7.954 -26.785 26.940 1.00 50.44 248 GLY A N 1
ATOM 1963 C CA . GLY A 1 248 ? 7.391 -27.969 27.600 1.00 50.44 248 GLY A CA 1
ATOM 1964 C C . GLY A 1 248 ? 6.909 -27.616 29.008 1.00 50.44 248 GLY A C 1
ATOM 1965 O O . GLY A 1 248 ? 7.624 -27.730 30.002 1.00 50.44 248 GLY A O 1
ATOM 1966 N N . MET A 1 249 ? 5.694 -27.091 29.103 1.00 52.59 249 MET A N 1
ATOM 1967 C CA . MET A 1 249 ? 5.228 -26.452 30.327 1.00 52.59 249 MET A CA 1
ATOM 1968 C C . MET A 1 249 ? 4.708 -27.482 31.346 1.00 52.59 249 MET A C 1
ATOM 1970 O O . MET A 1 249 ? 3.662 -28.086 31.139 1.00 52.59 249 MET A O 1
ATOM 1974 N N . LYS A 1 250 ? 5.392 -27.622 32.493 1.00 52.69 250 LYS A N 1
ATOM 1975 C CA . LYS A 1 250 ? 4.914 -28.412 33.650 1.00 52.69 250 LYS A CA 1
ATOM 1976 C C . LYS A 1 250 ? 3.860 -27.689 34.520 1.00 52.69 250 LYS A C 1
ATOM 1978 O O . LYS A 1 250 ? 3.243 -28.333 35.356 1.00 52.69 250 LYS A O 1
ATOM 1983 N N . HIS A 1 251 ? 3.631 -26.372 34.354 1.00 54.38 251 HIS A N 1
ATOM 1984 C CA . HIS A 1 251 ? 2.686 -25.599 35.193 1.00 54.38 251 HIS A CA 1
ATOM 1985 C C . HIS A 1 251 ? 2.030 -24.373 34.495 1.00 54.38 251 HIS A C 1
ATOM 1987 O O . HIS A 1 251 ? 2.555 -23.258 34.587 1.00 54.38 251 HIS A O 1
ATOM 1993 N N . PRO A 1 252 ? 0.840 -24.519 33.879 1.00 56.09 252 PRO A N 1
ATOM 1994 C CA . PRO A 1 252 ? 0.127 -23.436 33.176 1.00 56.09 252 PRO A CA 1
ATOM 1995 C C . PRO A 1 252 ? -0.355 -22.287 34.084 1.00 56.09 252 PRO A C 1
ATOM 1997 O O . PRO A 1 252 ? -0.349 -21.121 33.688 1.00 56.09 252 PRO A O 1
ATOM 2000 N N . VAL A 1 253 ? -0.704 -22.573 35.342 1.00 64.31 253 VAL A N 1
ATOM 2001 C CA . VAL A 1 253 ? -1.250 -21.573 36.285 1.00 64.31 253 VAL A CA 1
ATOM 2002 C C . VAL A 1 253 ? -0.224 -20.486 36.642 1.00 64.31 253 VAL A C 1
ATOM 2004 O O . VAL A 1 253 ? -0.569 -19.314 36.811 1.00 64.31 253 VAL A O 1
ATOM 2007 N N . ARG A 1 254 ? 1.066 -20.842 36.723 1.00 62.84 254 ARG A N 1
ATOM 2008 C CA . ARG A 1 254 ? 2.144 -19.891 37.048 1.00 62.84 254 ARG A CA 1
ATOM 2009 C C . ARG A 1 254 ? 2.441 -18.951 35.874 1.00 62.84 254 ARG A C 1
ATOM 2011 O O . ARG A 1 254 ? 2.718 -17.774 36.101 1.00 62.84 254 ARG A O 1
ATOM 2018 N N . ALA A 1 255 ? 2.316 -19.451 34.643 1.00 54.56 255 ALA A N 1
ATOM 2019 C CA . ALA A 1 255 ? 2.421 -18.661 33.418 1.00 54.56 255 ALA A CA 1
ATOM 2020 C C . ALA A 1 255 ? 1.319 -17.594 33.350 1.00 54.56 255 ALA A C 1
ATOM 2022 O O . ALA A 1 255 ? 1.613 -16.409 33.195 1.00 54.56 255 ALA A O 1
ATOM 2023 N N . ALA A 1 256 ? 0.065 -17.999 33.576 1.00 59.38 256 ALA A N 1
ATOM 2024 C CA . ALA A 1 256 ? -1.087 -17.099 33.574 1.00 59.38 256 ALA A CA 1
ATOM 2025 C C . ALA A 1 256 ? -0.957 -15.984 34.629 1.00 59.38 256 ALA A C 1
ATOM 2027 O O . ALA A 1 256 ? -1.174 -14.811 34.327 1.00 59.38 256 ALA A O 1
ATOM 2028 N N . ARG A 1 257 ? -0.508 -16.316 35.851 1.00 71.56 257 ARG A N 1
ATOM 2029 C CA . ARG A 1 257 ? -0.261 -15.317 36.910 1.00 71.56 257 ARG A CA 1
ATOM 2030 C C . ARG A 1 257 ? 0.863 -14.336 36.557 1.00 71.56 257 ARG A C 1
ATOM 2032 O O . ARG A 1 257 ? 0.750 -13.155 36.879 1.00 71.56 257 ARG A O 1
ATOM 2039 N N . MET A 1 258 ? 1.927 -14.786 35.886 1.00 66.81 258 MET A N 1
ATOM 2040 C CA . MET A 1 258 ? 2.997 -13.893 35.414 1.00 66.81 258 MET A CA 1
ATOM 2041 C C . MET A 1 258 ? 2.518 -12.937 34.322 1.00 66.81 258 MET A C 1
ATOM 2043 O O . MET A 1 258 ? 2.826 -11.746 34.392 1.00 66.81 258 MET A O 1
ATOM 2047 N N . VAL A 1 259 ? 1.755 -13.439 33.348 1.00 62.91 259 VAL A N 1
ATOM 2048 C CA . VAL A 1 259 ? 1.174 -12.620 32.273 1.00 62.91 259 VAL A CA 1
ATOM 2049 C C . VAL A 1 259 ? 0.230 -11.574 32.864 1.00 62.91 259 VAL A C 1
ATOM 2051 O O . VAL A 1 259 ? 0.408 -10.389 32.600 1.00 62.91 259 VAL A O 1
ATOM 2054 N N . ALA A 1 260 ? -0.684 -11.973 33.754 1.00 69.44 260 ALA A N 1
ATOM 2055 C CA . ALA A 1 260 ? -1.612 -11.054 34.415 1.00 69.44 260 ALA A CA 1
ATOM 2056 C C . ALA A 1 260 ? -0.892 -9.972 35.242 1.00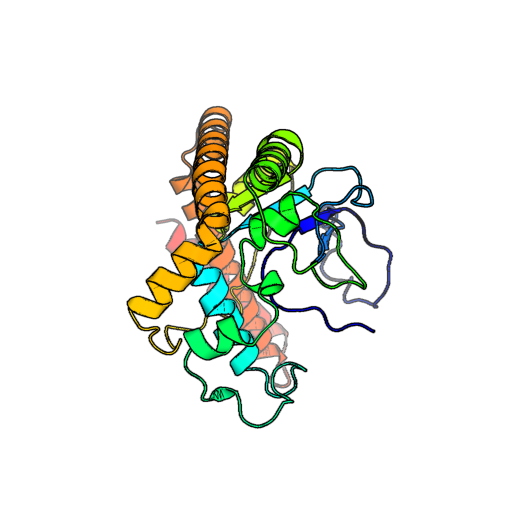 69.44 260 ALA A C 1
ATOM 2058 O O . ALA A 1 260 ? -1.271 -8.801 35.211 1.00 69.44 260 ALA A O 1
ATOM 2059 N N . ARG A 1 261 ? 0.180 -10.338 35.959 1.00 74.44 261 ARG A N 1
ATOM 2060 C CA . ARG A 1 261 ? 0.972 -9.386 36.752 1.00 74.44 261 ARG A CA 1
ATOM 2061 C C . ARG A 1 261 ? 1.721 -8.384 35.870 1.00 74.44 261 ARG A C 1
ATOM 2063 O O . ARG A 1 261 ? 1.713 -7.198 36.185 1.00 74.44 261 ARG A O 1
ATOM 2070 N N . ARG A 1 262 ? 2.345 -8.827 34.772 1.00 67.38 262 ARG A N 1
ATOM 2071 C CA . ARG A 1 262 ? 3.040 -7.924 33.836 1.00 67.38 262 ARG A CA 1
ATOM 2072 C C . ARG A 1 262 ? 2.075 -7.045 33.044 1.00 67.38 262 ARG A C 1
ATOM 2074 O O . ARG A 1 262 ? 2.363 -5.865 32.888 1.00 67.38 262 ARG A O 1
ATOM 2081 N N . ALA A 1 263 ? 0.929 -7.578 32.619 1.00 61.53 263 ALA A N 1
ATOM 2082 C CA . ALA A 1 263 ? -0.122 -6.796 31.970 1.00 61.53 263 ALA A CA 1
ATOM 2083 C C . ALA A 1 263 ? -0.615 -5.662 32.885 1.00 61.53 263 ALA A C 1
ATOM 2085 O O . ALA A 1 263 ? -0.664 -4.513 32.456 1.00 61.53 263 ALA A O 1
ATOM 2086 N N . ARG A 1 264 ? -0.862 -5.941 34.177 1.00 70.62 264 ARG A N 1
ATOM 2087 C CA . ARG A 1 264 ? -1.191 -4.892 35.163 1.00 70.62 264 ARG A CA 1
ATOM 2088 C C . ARG A 1 264 ? -0.076 -3.863 35.323 1.00 70.62 264 ARG A C 1
ATOM 2090 O O . ARG A 1 264 ? -0.355 -2.674 35.328 1.00 70.62 264 ARG A O 1
ATOM 2097 N N . GLN A 1 265 ? 1.180 -4.297 35.421 1.00 73.19 265 GLN A N 1
ATOM 2098 C CA . GLN A 1 265 ? 2.312 -3.373 35.566 1.00 73.19 265 GLN A CA 1
ATOM 2099 C C . GLN A 1 265 ? 2.490 -2.456 34.347 1.00 73.19 265 GLN A C 1
ATOM 2101 O O . GLN A 1 265 ? 2.802 -1.281 34.524 1.00 73.19 265 GLN A O 1
ATOM 2106 N N . HIS A 1 266 ? 2.268 -2.960 33.130 1.00 60.47 266 HIS A N 1
ATOM 2107 C CA . HIS A 1 266 ? 2.319 -2.141 31.918 1.00 60.47 266 HIS A CA 1
ATOM 2108 C C . HIS A 1 266 ? 1.142 -1.168 31.822 1.00 60.47 266 HIS A C 1
ATOM 2110 O O . HIS A 1 266 ? 1.362 0.003 31.524 1.00 60.47 266 HIS A O 1
ATOM 2116 N N . LEU A 1 267 ? -0.078 -1.607 32.142 1.00 52.91 267 LEU A N 1
ATOM 2117 C CA . LEU A 1 267 ? -1.255 -0.733 32.147 1.00 52.91 267 LEU A CA 1
ATOM 2118 C C . LEU A 1 267 ? -1.123 0.395 33.182 1.00 52.91 267 LEU A C 1
ATOM 2120 O O . LEU A 1 267 ? -1.384 1.546 32.851 1.00 52.91 267 LEU A O 1
ATOM 2124 N N . CYS A 1 268 ? -0.625 0.105 34.390 1.00 64.62 268 CYS A N 1
ATOM 2125 C CA . CYS A 1 268 ? -0.402 1.123 35.422 1.00 64.62 268 CYS A CA 1
ATOM 2126 C C . CYS A 1 268 ? 0.701 2.131 35.064 1.00 64.62 268 CYS A C 1
ATOM 2128 O O . CYS A 1 268 ? 0.616 3.281 35.471 1.00 64.62 268 CYS A O 1
ATOM 2130 N N . ARG A 1 269 ? 1.726 1.730 34.302 1.00 60.81 269 ARG A N 1
ATOM 2131 C CA . ARG A 1 269 ? 2.789 2.641 33.833 1.00 60.81 269 ARG A CA 1
ATOM 2132 C C . ARG A 1 269 ? 2.393 3.485 32.623 1.00 60.81 269 ARG A C 1
ATOM 2134 O O . ARG A 1 269 ? 3.105 4.419 32.298 1.00 60.81 269 ARG A O 1
ATOM 2141 N N . SER A 1 270 ? 1.307 3.126 31.945 1.00 41.16 270 SER A N 1
ATOM 2142 C CA . SER A 1 270 ? 0.833 3.816 30.738 1.00 41.16 270 SER A CA 1
ATOM 2143 C C . SER A 1 270 ? -0.259 4.854 31.028 1.00 41.16 270 SER A C 1
ATOM 2145 O O . SER A 1 270 ? -0.704 5.528 30.100 1.00 41.16 270 SER A O 1
ATOM 2147 N N . ALA A 1 271 ? -0.728 4.916 32.280 1.00 46.94 271 ALA A N 1
ATOM 2148 C CA . ALA A 1 271 ? -1.833 5.753 32.750 1.00 46.94 271 ALA A CA 1
ATOM 2149 C C . ALA A 1 271 ? -1.380 6.941 33.624 1.00 46.94 271 ALA A C 1
ATOM 2151 O O . ALA A 1 271 ? -2.229 7.662 34.141 1.00 46.94 271 ALA A O 1
ATOM 2152 N N . GLY A 1 272 ? -0.068 7.122 33.798 1.00 45.25 272 GLY A N 1
ATOM 2153 C CA . GLY A 1 272 ? 0.556 8.321 34.363 1.00 45.25 272 GLY A CA 1
ATOM 2154 C C . GLY A 1 272 ? 1.496 8.927 33.338 1.00 45.25 272 GLY A C 1
ATOM 2155 O O . GLY A 1 272 ? 1.687 10.155 33.403 1.00 45.25 272 GLY A O 1
#

Radius of gyration: 21.61 Å; chains: 1; bounding box: 45×44×59 Å

pLDDT: mean 73.43, std 21.23, range [24.88, 98.44]

Foldseek 3Di:
DDDDQPQDKWWKDFDDDDDDDDPPPPCVPDDDDTRIDTDPAAPAPPHDPDEIETEAEQQLCSLLVSLVVVLVDCPPPLNPPPDCSPDAPVVSCVPDLVCVQFQVLLQRLLNQDDDPRHRDSDQDDPVSLVSSLVCCVPHYVYDYPVCVLLSQVLCCVVVVDDRDADDDDPPDDDDRDDHDPVSSVVSCVRNVSSNVSNVSSHVVSVVSQVVVCVVVVHHSVVVSVVSVLVNVLVVVLVVLVCVCVVVPHPDPVVSVVVSVVVSVVSVVVVVD

Sequence (272 aa):
MDRQYRSFLYLIPQWFADDYSTPAAALTGLRQPPNAVGAHRPLDESWPQGPSLAMIREPVRRVLSHIAHIRAEPETWIASEGGKAALPLTDWLERQPLALFDNNQVRYLSGATEFDGMPMTSAMGESDLEIALEAARSRVLVAPMESFDEALLDWVYRFGWDTPYYRRVNVRSGGGAAASEQDLQALASWNRLDKILCEEVGVLFRQRLQEMERDSGQSMAEKLATFRRKNDSLVACASILRHTMGRGMKHPVRAARMVARRARQHLCRSAG

Secondary structure (DSSP, 8-state):
-------S--BB-B---------TTS-TTSPPPP-B--B-S---TTSPSS-EEEEE--HHHHHHHHHHHHHT-TTSTTT-STTGGGS-HHHHHHHS-GGGTSSHHHHHHTTPPEETTEE--PPP-HHHHHHHHHHHHHTEEEEEGGGHHHHHHHHHHHHTPPPPP--------S-S----HHHHHHHHHHTHHHHHHHHHHHHHHHHHHHHHHHHHTS-HHHHHHHHHHHHHHHHHHHHHHHHHHTTT-S-HHHHHHHHHHHHHHHHHHS--